Protein AF-A0A926BS88-F1 (afdb_monomer)

Structure (mmCIF, N/CA/C/O backbone):
data_AF-A0A926BS88-F1
#
_entry.id   AF-A0A926BS88-F1
#
loop_
_atom_site.group_PDB
_atom_site.id
_atom_site.type_symbol
_atom_site.label_atom_id
_atom_site.label_alt_id
_atom_site.label_comp_id
_atom_site.label_asym_id
_atom_site.label_entity_id
_atom_site.label_seq_id
_atom_site.pdbx_PDB_ins_code
_atom_site.Cartn_x
_atom_site.Cartn_y
_atom_site.Cartn_z
_atom_site.occupancy
_atom_site.B_iso_or_equiv
_atom_site.auth_seq_id
_atom_site.auth_comp_id
_atom_site.auth_asym_id
_atom_site.auth_atom_id
_atom_site.pdbx_PDB_model_num
ATOM 1 N N . ILE A 1 1 ? -0.730 4.333 -10.444 1.00 93.31 1 ILE A N 1
ATOM 2 C CA . ILE A 1 1 ? 0.207 3.979 -9.345 1.00 93.31 1 ILE A CA 1
ATOM 3 C C . ILE A 1 1 ? -0.111 4.735 -8.053 1.00 93.31 1 ILE A C 1
ATOM 5 O O . ILE A 1 1 ? -0.353 4.074 -7.053 1.00 93.31 1 ILE A O 1
ATOM 9 N N . TYR A 1 2 ? -0.180 6.075 -8.060 1.00 93.12 2 TYR A N 1
ATOM 10 C CA . TYR A 1 2 ? -0.518 6.873 -6.865 1.00 93.12 2 TYR A CA 1
ATOM 11 C C . TYR A 1 2 ? -1.777 6.386 -6.137 1.00 93.12 2 TYR A C 1
ATOM 13 O O . TYR A 1 2 ? -1.699 6.036 -4.964 1.00 93.12 2 TYR A O 1
ATOM 21 N N . THR A 1 3 ? -2.901 6.259 -6.849 1.00 94.12 3 THR A N 1
ATOM 22 C CA . THR A 1 3 ? -4.169 5.805 -6.257 1.00 94.12 3 THR A CA 1
ATOM 23 C C . THR A 1 3 ? -4.056 4.409 -5.655 1.00 94.12 3 THR A C 1
ATOM 25 O O . THR A 1 3 ? -4.507 4.191 -4.546 1.00 94.12 3 THR A O 1
ATOM 28 N N . MET A 1 4 ? -3.351 3.478 -6.306 1.00 95.31 4 MET A N 1
ATOM 29 C CA . MET A 1 4 ? -3.094 2.150 -5.733 1.00 95.31 4 MET A CA 1
ATOM 30 C C . MET A 1 4 ? -2.417 2.254 -4.357 1.00 95.31 4 MET A C 1
ATOM 32 O O . MET A 1 4 ? -2.852 1.617 -3.406 1.00 95.31 4 MET A O 1
ATOM 36 N N . ILE A 1 5 ? -1.358 3.057 -4.235 1.00 91.69 5 ILE A N 1
ATOM 37 C CA . ILE A 1 5 ? -0.645 3.224 -2.960 1.00 91.69 5 ILE A CA 1
ATOM 38 C C . ILE A 1 5 ? -1.544 3.923 -1.933 1.00 91.69 5 ILE A C 1
ATOM 40 O O . ILE A 1 5 ? -1.561 3.529 -0.767 1.00 91.69 5 ILE A O 1
ATOM 44 N N . GLN A 1 6 ? -2.318 4.918 -2.366 1.00 91.56 6 GLN A N 1
ATOM 45 C CA . GLN A 1 6 ? -3.218 5.659 -1.495 1.00 91.56 6 GLN A CA 1
ATOM 46 C C . GLN A 1 6 ? -4.342 4.789 -0.924 1.00 91.56 6 GLN A C 1
ATOM 48 O O . GLN A 1 6 ? -4.517 4.825 0.289 1.00 91.56 6 GLN A O 1
ATOM 53 N N . GLU A 1 7 ? -5.018 3.974 -1.736 1.00 93.88 7 GLU A N 1
ATOM 54 C CA . GLU A 1 7 ? -6.074 3.037 -1.299 1.00 93.88 7 GLU A CA 1
ATOM 55 C C . GLU A 1 7 ? -5.529 2.003 -0.297 1.00 93.88 7 GLU A C 1
ATOM 57 O O . GLU A 1 7 ? -6.163 1.650 0.699 1.00 93.88 7 GLU A O 1
ATOM 62 N N . MET A 1 8 ? -4.289 1.541 -0.501 1.00 92.75 8 MET A N 1
ATOM 63 C CA . MET A 1 8 ? -3.638 0.659 0.469 1.00 92.75 8 MET A CA 1
ATOM 64 C C . MET A 1 8 ? -3.362 1.374 1.798 1.00 92.75 8 MET A C 1
ATOM 66 O O . MET A 1 8 ? -3.547 0.793 2.873 1.00 92.75 8 MET A O 1
ATOM 70 N N . ALA A 1 9 ? -2.914 2.630 1.736 1.00 89.00 9 ALA A N 1
ATOM 71 C CA . ALA A 1 9 ? -2.636 3.438 2.915 1.00 89.00 9 ALA A CA 1
ATOM 72 C C . ALA A 1 9 ? -3.908 3.727 3.723 1.00 89.00 9 ALA A C 1
ATOM 74 O O . ALA A 1 9 ? -3.916 3.554 4.944 1.00 89.00 9 ALA A O 1
ATOM 75 N N . THR A 1 10 ? -4.998 4.111 3.062 1.00 89.12 10 THR A N 1
ATOM 76 C CA . THR A 1 10 ? -6.300 4.347 3.699 1.00 89.12 10 THR A CA 1
ATOM 77 C C . THR A 1 10 ? -6.896 3.065 4.266 1.00 89.12 10 THR A C 1
ATOM 79 O O . THR A 1 10 ? -7.297 3.059 5.432 1.00 89.12 10 THR A O 1
ATOM 82 N N . GLY A 1 11 ? -6.854 1.949 3.534 1.00 91.62 11 GLY A N 1
ATOM 83 C CA . GLY A 1 11 ? -7.289 0.646 4.047 1.00 91.62 11 GLY A CA 1
ATOM 84 C C . GLY A 1 11 ? -6.543 0.221 5.321 1.00 91.62 11 GLY A C 1
ATOM 85 O O . GLY A 1 11 ? -7.156 -0.263 6.285 1.00 91.62 11 GLY A O 1
ATOM 86 N N . LEU A 1 12 ? -5.227 0.461 5.379 1.00 90.00 12 LEU A N 1
ATOM 87 C CA . LEU A 1 12 ? -4.419 0.219 6.577 1.00 90.00 12 LEU A CA 1
ATOM 88 C C . LEU A 1 12 ? -4.807 1.154 7.732 1.00 90.00 12 LEU A C 1
ATOM 90 O O . LEU A 1 12 ? -4.942 0.688 8.866 1.00 90.00 12 LEU A O 1
ATOM 94 N N . ASN A 1 13 ? -5.036 2.438 7.452 1.00 87.81 13 ASN A N 1
ATOM 95 C CA . ASN A 1 13 ? -5.458 3.419 8.454 1.00 87.81 13 ASN A CA 1
ATOM 96 C C . ASN A 1 13 ? -6.792 3.034 9.093 1.00 87.81 13 ASN A C 1
ATOM 98 O O . ASN A 1 13 ? -6.882 2.972 10.319 1.00 87.81 13 ASN A O 1
ATOM 102 N N . TYR A 1 14 ? -7.801 2.693 8.289 1.00 91.38 14 TYR A N 1
ATOM 103 C CA . TYR A 1 14 ? -9.094 2.243 8.806 1.00 91.38 14 TYR A CA 1
ATOM 104 C C . TYR A 1 14 ? -8.981 0.932 9.582 1.00 91.38 14 TYR A C 1
ATOM 106 O O . TYR A 1 14 ? -9.639 0.766 10.607 1.00 91.38 14 TYR A O 1
ATOM 114 N N . THR A 1 15 ? -8.103 0.020 9.159 1.00 91.94 15 THR A N 1
ATOM 115 C CA . THR A 1 15 ? -7.842 -1.224 9.898 1.00 91.94 15 THR A CA 1
ATOM 116 C C . THR A 1 15 ? -7.218 -0.955 11.268 1.00 91.94 15 THR A C 1
ATOM 118 O O . THR A 1 15 ? -7.631 -1.559 12.260 1.00 91.94 15 THR A O 1
ATOM 121 N N . ASN A 1 16 ? -6.233 -0.060 11.344 1.00 90.19 16 ASN A N 1
ATOM 122 C CA . ASN A 1 16 ? -5.575 0.299 12.600 1.00 90.19 16 ASN A CA 1
ATOM 123 C C . ASN A 1 16 ? -6.521 1.068 13.528 1.00 90.19 16 ASN A C 1
ATOM 125 O O . ASN A 1 16 ? -6.600 0.748 14.713 1.00 90.19 16 ASN A O 1
ATOM 129 N N . LEU A 1 17 ? -7.287 2.016 12.983 1.00 90.44 17 LEU A N 1
ATOM 130 C CA . LEU A 1 17 ? -8.308 2.741 13.732 1.00 90.44 17 LEU A CA 1
ATOM 131 C C . LEU A 1 17 ? -9.373 1.786 14.277 1.00 90.44 17 LEU A C 1
ATOM 133 O O . LEU A 1 17 ? -9.696 1.849 15.458 1.00 90.44 17 LEU A O 1
ATOM 137 N N . ARG A 1 18 ? -9.850 0.839 13.459 1.00 94.12 18 ARG A N 1
ATOM 138 C CA . ARG A 1 18 ? -10.809 -0.184 13.894 1.00 94.12 18 ARG A CA 1
ATOM 139 C C . ARG A 1 18 ? -10.297 -0.960 15.101 1.00 94.12 18 ARG A C 1
ATOM 141 O O . ARG A 1 18 ? -11.041 -1.123 16.054 1.00 94.12 18 ARG A O 1
ATOM 148 N N . ARG A 1 19 ? -9.036 -1.410 15.080 1.00 91.69 19 ARG A N 1
ATOM 149 C CA . ARG A 1 19 ? -8.442 -2.150 16.209 1.00 91.69 19 ARG A CA 1
ATOM 150 C C . ARG A 1 19 ? -8.451 -1.339 17.500 1.00 91.69 19 ARG A C 1
ATOM 152 O O . ARG A 1 19 ? -8.665 -1.908 18.560 1.00 91.69 19 ARG A O 1
ATOM 159 N N . ARG A 1 20 ? -8.227 -0.027 17.417 1.00 90.69 20 ARG A N 1
ATOM 160 C CA . ARG A 1 20 ? -8.301 0.860 18.582 1.00 90.69 20 ARG A CA 1
ATOM 161 C C . ARG A 1 20 ? -9.737 1.005 19.085 1.00 90.69 20 ARG A C 1
ATOM 163 O O . ARG A 1 20 ? -9.987 0.810 20.266 1.00 90.69 20 ARG A O 1
ATOM 170 N N . VAL A 1 21 ? -10.683 1.240 18.182 1.00 92.88 21 VAL A N 1
ATOM 171 C CA . VAL A 1 21 ? -12.114 1.318 18.513 1.00 92.88 21 VAL A CA 1
ATOM 172 C C . VAL A 1 21 ? -12.620 0.013 19.147 1.00 92.88 21 VAL A C 1
ATOM 174 O O . VAL A 1 21 ? -13.362 0.049 20.123 1.00 92.88 21 VAL A O 1
ATOM 177 N N . GLU A 1 22 ? -12.161 -1.146 18.661 1.00 92.25 22 GLU A N 1
ATOM 178 C CA . GLU A 1 22 ? -12.468 -2.459 19.249 1.00 92.25 22 GLU A CA 1
ATOM 179 C C . GLU A 1 22 ? -12.001 -2.555 20.718 1.00 92.25 22 GLU A C 1
ATOM 181 O O . GLU A 1 22 ? -12.693 -3.166 21.527 1.00 92.25 22 GLU A O 1
ATOM 186 N N . THR A 1 23 ? -10.883 -1.917 21.097 1.00 93.06 23 THR A N 1
ATOM 187 C CA . THR A 1 23 ? -10.436 -1.864 22.507 1.00 93.06 23 THR A CA 1
ATOM 188 C C . THR A 1 23 ? -11.251 -0.912 23.383 1.00 93.06 23 THR A C 1
ATOM 190 O O . THR A 1 23 ? -11.256 -1.066 24.601 1.00 93.06 23 THR A O 1
ATOM 193 N N . GLU A 1 24 ? -11.947 0.049 22.777 1.00 93.31 24 GLU A N 1
ATOM 194 C CA . GLU A 1 24 ? -12.794 1.032 23.465 1.00 93.31 24 GLU A CA 1
ATOM 195 C C . GLU A 1 24 ? -14.256 0.553 23.591 1.00 93.31 24 GLU A C 1
ATOM 197 O O . GLU A 1 24 ? -15.039 1.142 24.332 1.00 93.31 24 GLU A O 1
ATOM 202 N N . GLY A 1 25 ? -14.616 -0.550 22.922 1.00 93.94 25 GLY A N 1
ATOM 203 C CA . GLY A 1 25 ? -15.916 -1.216 23.054 1.00 93.94 25 GLY A CA 1
ATOM 204 C C . GLY A 1 25 ? -17.030 -0.686 22.142 1.00 93.94 25 GLY A C 1
ATOM 205 O O . GLY A 1 25 ? -18.175 -1.107 22.290 1.00 93.94 25 GLY A O 1
ATOM 206 N N . ASP A 1 26 ? -16.730 0.199 21.185 1.00 95.75 26 ASP A N 1
ATOM 207 C CA . ASP A 1 26 ? -17.723 0.690 20.217 1.00 95.75 26 ASP A CA 1
ATOM 208 C C . ASP A 1 26 ? -17.835 -0.252 19.004 1.00 95.75 26 ASP A C 1
ATOM 210 O O . ASP A 1 26 ? -17.145 -0.133 17.984 1.00 95.75 26 ASP A O 1
ATOM 214 N N . GLU A 1 27 ? -18.741 -1.223 19.113 1.00 95.06 27 GLU A N 1
ATOM 215 C CA . GLU A 1 27 ? -18.968 -2.217 18.063 1.00 95.06 27 GLU A CA 1
ATOM 216 C C . GLU A 1 27 ? -19.536 -1.629 16.762 1.00 95.06 27 GLU A C 1
ATOM 218 O O . GLU A 1 27 ? -19.264 -2.155 15.675 1.00 95.06 27 GLU A O 1
ATOM 223 N N . ALA A 1 28 ? -20.330 -0.558 16.847 1.00 96.94 28 ALA A N 1
ATOM 224 C CA . ALA A 1 28 ? -20.990 0.038 15.688 1.00 96.94 28 ALA A CA 1
ATOM 225 C C . ALA A 1 28 ? -19.966 0.749 14.796 1.00 96.94 28 ALA A C 1
ATOM 227 O O . ALA A 1 28 ? -19.912 0.517 13.577 1.00 96.94 28 ALA A O 1
ATOM 228 N N . LEU A 1 29 ? -19.089 1.546 15.408 1.00 96.06 29 LEU A N 1
ATOM 229 C CA . LEU A 1 29 ? -17.993 2.196 14.705 1.00 96.06 29 LEU A CA 1
ATOM 230 C C . LEU A 1 29 ? -16.990 1.163 14.173 1.00 96.06 29 LEU A C 1
ATOM 232 O O . LEU A 1 29 ? -16.593 1.238 13.007 1.00 96.06 29 LEU A O 1
ATOM 236 N N . ALA A 1 30 ? -16.643 0.139 14.962 1.00 96.56 30 ALA A N 1
ATOM 237 C CA . ALA A 1 30 ? -15.747 -0.926 14.511 1.00 96.56 30 ALA A CA 1
ATOM 238 C C . ALA A 1 30 ? -16.286 -1.667 13.272 1.00 96.56 30 ALA A C 1
ATOM 240 O O . ALA A 1 30 ? -15.531 -2.001 12.351 1.00 96.56 30 ALA A O 1
ATOM 241 N N . ARG A 1 31 ? -17.601 -1.910 13.213 1.00 96.69 31 ARG A N 1
ATOM 242 C CA . ARG A 1 31 ? -18.252 -2.546 12.059 1.00 96.69 31 ARG A CA 1
ATOM 243 C C . ARG A 1 31 ? -18.235 -1.651 10.826 1.00 96.69 31 ARG A C 1
ATOM 245 O O . ARG A 1 31 ? -17.899 -2.129 9.746 1.00 96.69 31 ARG A O 1
ATOM 252 N N . THR A 1 32 ? -18.496 -0.361 11.002 1.00 97.44 32 THR A N 1
ATOM 253 C CA . THR A 1 32 ? -18.436 0.627 9.915 1.00 97.44 32 THR A CA 1
ATOM 254 C C . THR A 1 32 ? -17.034 0.693 9.311 1.00 97.44 32 THR A C 1
ATOM 256 O O . THR A 1 32 ? -16.863 0.543 8.104 1.00 97.44 32 THR A O 1
ATOM 259 N N . LEU A 1 33 ? -16.005 0.798 10.156 1.00 96.06 33 LEU A N 1
ATOM 260 C CA . LEU A 1 33 ? -14.606 0.822 9.721 1.00 96.06 33 LEU A CA 1
ATOM 261 C C . LEU A 1 33 ? -14.186 -0.471 9.007 1.00 96.06 33 LEU A C 1
ATOM 263 O O . LEU A 1 33 ? -13.327 -0.453 8.123 1.00 96.06 33 LEU A O 1
ATOM 267 N N . ARG A 1 34 ? -14.791 -1.613 9.358 1.00 96.00 34 ARG A N 1
ATOM 268 C CA . ARG A 1 34 ? -14.567 -2.883 8.655 1.00 96.00 34 ARG A CA 1
ATOM 269 C C . ARG A 1 34 ? -15.086 -2.846 7.221 1.00 96.00 34 ARG A C 1
ATOM 271 O O . ARG A 1 34 ? -14.388 -3.344 6.346 1.00 96.00 34 ARG A O 1
ATOM 278 N N . TRP A 1 35 ? -16.261 -2.272 6.981 1.00 97.25 35 TRP A N 1
ATOM 279 C CA . TRP A 1 35 ? -16.791 -2.138 5.623 1.00 97.25 35 TRP A CA 1
ATOM 280 C C . TRP A 1 35 ? -15.942 -1.188 4.790 1.00 97.25 35 TRP A C 1
ATOM 282 O O . TRP A 1 35 ? -15.455 -1.599 3.744 1.00 97.25 35 TRP A O 1
ATOM 292 N N . VAL A 1 36 ? -15.626 -0.005 5.323 1.00 96.19 36 VAL A N 1
ATOM 293 C CA . VAL A 1 36 ? -14.770 0.959 4.615 1.00 96.19 36 VAL A CA 1
ATOM 294 C C . VAL A 1 36 ? -13.409 0.338 4.280 1.00 96.19 36 VAL A C 1
ATOM 296 O O . VAL A 1 36 ? -13.008 0.324 3.126 1.00 96.19 36 VAL A O 1
ATOM 299 N N . SER A 1 37 ? -12.719 -0.288 5.243 1.00 93.44 37 SER A N 1
ATOM 300 C CA . SER A 1 37 ? -11.433 -0.961 4.959 1.00 93.44 37 SER A CA 1
ATOM 301 C C . SER A 1 37 ? -11.533 -2.111 3.942 1.00 93.44 37 SER A C 1
ATOM 303 O O . SER A 1 37 ? -10.554 -2.398 3.246 1.00 93.44 37 SER A O 1
ATOM 305 N N . SER A 1 38 ? -12.691 -2.771 3.842 1.00 95.31 38 SER A N 1
ATOM 306 C CA . SER A 1 38 ? -12.947 -3.797 2.827 1.00 95.31 38 SER A CA 1
ATOM 307 C C . SER A 1 38 ? -13.067 -3.187 1.431 1.00 95.31 38 SER A C 1
ATOM 309 O O . SER A 1 38 ? -12.503 -3.740 0.485 1.00 95.31 38 SER A O 1
ATOM 311 N N . ASP A 1 39 ? -13.740 -2.046 1.307 1.00 97.19 39 ASP A N 1
ATOM 312 C CA . ASP A 1 39 ? -13.899 -1.335 0.036 1.00 97.19 39 ASP A CA 1
ATOM 313 C C . ASP A 1 39 ? -12.545 -0.822 -0.476 1.00 97.19 39 ASP A C 1
ATOM 315 O O . ASP A 1 39 ? -12.157 -1.128 -1.603 1.00 97.19 39 ASP A O 1
ATOM 319 N N . GLU A 1 40 ? -11.747 -0.191 0.390 1.00 95.38 40 GLU A N 1
ATOM 320 C CA . GLU A 1 40 ? -10.379 0.254 0.062 1.00 95.38 40 GLU A CA 1
ATOM 321 C C . GLU A 1 40 ? -9.490 -0.924 -0.388 1.00 95.38 40 GLU A C 1
ATOM 323 O O . GLU A 1 40 ? -8.688 -0.822 -1.318 1.00 95.38 40 GLU A O 1
ATOM 328 N N . SER A 1 41 ? -9.663 -2.105 0.222 1.00 94.06 41 SER A N 1
ATOM 329 C CA . SER A 1 41 ? -8.949 -3.322 -0.194 1.00 94.06 41 SER A CA 1
ATOM 330 C C . SER A 1 41 ? -9.381 -3.799 -1.588 1.00 94.06 41 SER A C 1
ATOM 332 O O . SER A 1 41 ? -8.563 -4.325 -2.353 1.00 94.06 41 SER A O 1
ATOM 334 N N . ALA A 1 42 ? -10.657 -3.634 -1.944 1.00 96.31 42 ALA A N 1
ATOM 335 C CA . ALA A 1 42 ? -11.164 -3.939 -3.278 1.00 96.31 42 ALA A CA 1
ATOM 336 C C . ALA A 1 42 ? -10.635 -2.938 -4.319 1.00 96.31 42 ALA A C 1
ATOM 338 O O . ALA A 1 42 ? -10.151 -3.359 -5.375 1.00 96.31 42 ALA A O 1
ATOM 339 N N . HIS A 1 43 ? -10.634 -1.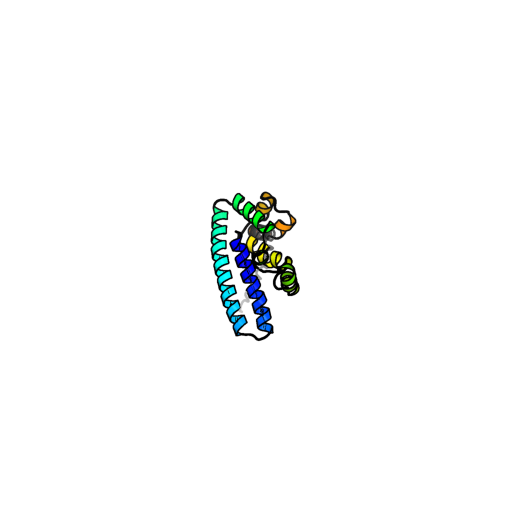641 -4.003 1.00 97.62 43 HIS A N 1
ATOM 340 C CA . HIS A 1 43 ? -10.072 -0.590 -4.855 1.00 97.62 43 HIS A CA 1
ATOM 341 C C . HIS A 1 43 ? -8.574 -0.779 -5.088 1.00 97.62 43 HIS A C 1
ATOM 343 O O . HIS A 1 43 ? -8.117 -0.768 -6.235 1.00 97.62 43 HIS A O 1
ATOM 349 N N . TYR A 1 44 ? -7.808 -1.054 -4.026 1.00 96.25 44 TYR A N 1
ATOM 350 C CA . TYR A 1 44 ? -6.393 -1.398 -4.137 1.00 96.25 44 TYR A CA 1
ATOM 351 C C . TYR A 1 44 ? -6.184 -2.533 -5.141 1.00 96.25 44 TYR A C 1
ATOM 353 O O . TYR A 1 44 ? -5.370 -2.414 -6.055 1.00 96.25 44 TYR A O 1
ATOM 361 N N . ASN A 1 45 ? -6.956 -3.618 -5.020 1.00 96.19 45 ASN A N 1
ATOM 362 C CA . ASN A 1 45 ? -6.854 -4.759 -5.927 1.00 96.19 45 ASN A CA 1
ATOM 363 C C . ASN A 1 45 ? -7.189 -4.404 -7.379 1.00 96.19 45 ASN A C 1
ATOM 365 O O . ASN A 1 45 ? -6.564 -4.950 -8.293 1.00 96.19 45 ASN A O 1
ATOM 369 N N . PHE A 1 46 ? -8.151 -3.510 -7.603 1.00 97.81 46 PHE A N 1
ATOM 370 C CA . PHE A 1 46 ? -8.473 -3.009 -8.935 1.00 97.81 46 PHE A CA 1
ATOM 371 C C . PHE A 1 46 ? -7.284 -2.253 -9.544 1.00 97.81 46 PHE A C 1
ATOM 373 O O . PHE A 1 46 ? -6.776 -2.651 -10.595 1.00 97.81 46 PHE A O 1
ATOM 380 N N . PHE A 1 47 ? -6.767 -1.230 -8.858 1.00 97.56 47 PHE A N 1
ATOM 381 C CA . PHE A 1 47 ? -5.650 -0.437 -9.379 1.00 97.56 47 PHE A CA 1
ATOM 382 C C . PHE A 1 47 ? -4.363 -1.251 -9.511 1.00 97.56 47 PHE A C 1
ATOM 384 O O . PHE A 1 47 ? -3.630 -1.094 -10.487 1.00 97.56 47 PHE A O 1
ATOM 391 N N . ARG A 1 48 ? -4.113 -2.169 -8.575 1.00 96.31 48 ARG A N 1
ATOM 392 C CA . ARG A 1 48 ? -2.995 -3.117 -8.612 1.00 96.31 48 ARG A CA 1
ATOM 393 C C . ARG A 1 48 ? -2.996 -3.953 -9.887 1.00 96.31 48 ARG A C 1
ATOM 395 O O . ARG A 1 48 ? -1.945 -4.118 -10.498 1.00 96.31 48 ARG A O 1
ATOM 402 N N . LYS A 1 49 ? -4.151 -4.474 -10.314 1.00 97.31 49 LYS A N 1
ATOM 403 C CA . LYS A 1 49 ? -4.251 -5.219 -11.582 1.00 97.31 49 LYS A CA 1
ATOM 404 C C . LYS A 1 49 ? -3.877 -4.341 -12.777 1.00 97.31 49 LYS A C 1
ATOM 406 O O . LYS A 1 49 ? -3.150 -4.807 -13.647 1.00 97.31 49 LYS A O 1
ATOM 411 N N . GLY A 1 50 ? -4.304 -3.078 -12.779 1.00 97.25 50 GLY A N 1
ATOM 412 C CA . GLY A 1 50 ? -3.903 -2.102 -13.795 1.00 97.25 50 GLY A CA 1
ATOM 413 C C . GLY A 1 50 ? -2.390 -1.878 -13.825 1.00 97.25 50 GLY A C 1
ATOM 414 O O . GLY A 1 50 ? -1.776 -1.991 -14.878 1.00 97.25 50 GLY A O 1
ATOM 415 N N . VAL A 1 51 ? -1.761 -1.657 -12.666 1.00 96.94 51 VAL A N 1
ATOM 416 C CA . VAL A 1 51 ? -0.296 -1.497 -12.571 1.00 96.94 51 VAL A CA 1
ATOM 417 C C . VAL A 1 51 ? 0.443 -2.751 -13.044 1.00 96.94 51 VAL A C 1
ATOM 419 O O . VAL A 1 51 ? 1.442 -2.637 -13.744 1.00 96.94 51 VAL A O 1
ATOM 422 N N . LYS A 1 52 ? -0.061 -3.952 -12.733 1.00 96.44 52 LYS A N 1
ATOM 423 C CA . LYS A 1 52 ? 0.514 -5.204 -13.252 1.00 96.44 52 LYS A CA 1
ATOM 424 C C . LYS A 1 52 ? 0.419 -5.319 -14.770 1.00 96.44 52 LYS A C 1
ATOM 426 O O . LYS A 1 52 ? 1.344 -5.848 -15.374 1.00 96.44 52 LYS A O 1
ATOM 431 N N . ALA A 1 53 ? -0.662 -4.835 -15.377 1.00 97.19 53 ALA A N 1
ATOM 432 C CA . ALA A 1 53 ? -0.772 -4.784 -16.831 1.00 97.19 53 ALA A CA 1
ATOM 433 C C . ALA A 1 53 ? 0.253 -3.807 -17.431 1.00 97.19 53 ALA A C 1
ATOM 435 O O . ALA A 1 53 ? 0.931 -4.162 -18.387 1.00 97.19 53 ALA A O 1
ATOM 436 N N . PHE A 1 54 ? 0.445 -2.629 -16.826 1.00 96.19 54 PHE A N 1
ATOM 437 C CA . PHE A 1 54 ? 1.483 -1.686 -17.263 1.00 96.19 54 PHE A CA 1
ATOM 438 C C . PHE A 1 54 ? 2.896 -2.267 -17.138 1.00 96.19 54 PHE A C 1
ATOM 440 O O . PHE A 1 54 ? 3.657 -2.184 -18.092 1.00 96.19 54 PHE A O 1
ATOM 447 N N . LEU A 1 55 ? 3.210 -2.972 -16.045 1.00 94.56 55 LEU A N 1
ATOM 448 C CA . LEU A 1 55 ? 4.494 -3.672 -15.886 1.00 94.56 55 LEU A CA 1
ATOM 449 C C . LEU A 1 55 ? 4.752 -4.749 -16.952 1.00 94.56 55 LEU A C 1
ATOM 451 O O . LEU A 1 55 ? 5.903 -5.100 -17.186 1.00 94.56 55 LEU A O 1
ATOM 455 N N . GLN A 1 56 ? 3.706 -5.317 -17.559 1.00 94.19 56 GLN A N 1
ATOM 456 C CA . GLN A 1 56 ? 3.854 -6.291 -18.646 1.00 94.19 56 GLN A CA 1
ATOM 457 C C . GLN A 1 56 ? 4.100 -5.628 -20.004 1.00 94.19 56 GLN A C 1
ATOM 459 O O . GLN A 1 56 ? 4.667 -6.275 -20.880 1.00 94.19 56 GLN A O 1
ATOM 464 N N . LEU A 1 57 ? 3.642 -4.387 -20.182 1.00 95.56 57 LEU A N 1
ATOM 465 C CA . LEU A 1 57 ? 3.729 -3.653 -21.443 1.00 95.56 57 LEU A CA 1
ATOM 466 C C . LEU A 1 57 ? 4.980 -2.770 -21.492 1.00 95.56 57 LEU A C 1
ATOM 468 O O . LEU A 1 57 ? 5.763 -2.897 -22.421 1.00 95.56 57 LEU A O 1
ATOM 472 N N . GLU A 1 58 ? 5.174 -1.939 -20.468 1.00 94.81 58 GLU A N 1
ATOM 473 C CA . GLU A 1 58 ? 6.213 -0.902 -20.387 1.00 94.81 58 GLU A CA 1
ATOM 474 C C . GLU A 1 58 ? 6.917 -0.997 -19.016 1.00 94.81 58 GLU A C 1
ATOM 476 O O . GLU A 1 58 ? 6.634 -0.214 -18.097 1.00 94.81 58 GLU A O 1
ATOM 481 N N . PRO A 1 59 ? 7.744 -2.037 -18.789 1.00 91.12 59 PRO A N 1
ATOM 482 C CA . PRO A 1 59 ? 8.306 -2.331 -17.473 1.00 91.12 59 PRO A CA 1
ATOM 483 C C . PRO A 1 59 ? 9.210 -1.214 -16.944 1.00 91.12 59 PRO A C 1
ATOM 485 O O . PRO A 1 59 ? 9.096 -0.862 -15.769 1.00 91.12 59 PRO A O 1
ATOM 488 N N . ASP A 1 60 ? 10.076 -0.646 -17.780 1.00 89.12 60 ASP A N 1
ATOM 489 C CA . ASP A 1 60 ? 11.087 0.322 -17.348 1.00 89.12 60 ASP A CA 1
ATOM 490 C C . ASP A 1 60 ? 10.435 1.653 -16.946 1.00 89.12 60 ASP A C 1
ATOM 492 O O . ASP A 1 60 ? 10.692 2.178 -15.857 1.00 89.12 60 ASP A O 1
ATOM 496 N N . GLU A 1 61 ? 9.505 2.148 -17.764 1.00 92.12 61 GLU A N 1
ATOM 497 C CA . GLU A 1 61 ? 8.700 3.341 -17.504 1.00 92.12 61 GLU A CA 1
ATOM 498 C C . GLU A 1 61 ? 7.833 3.152 -16.258 1.00 92.12 61 GLU A C 1
ATOM 500 O O . GLU A 1 61 ? 7.809 4.006 -15.371 1.00 92.12 61 GLU A O 1
ATOM 505 N N . THR A 1 62 ? 7.165 2.001 -16.135 1.00 94.19 62 THR A N 1
ATOM 506 C CA . THR A 1 62 ? 6.292 1.731 -14.985 1.00 94.19 62 THR A CA 1
ATOM 507 C C . THR A 1 62 ? 7.088 1.669 -13.678 1.00 94.19 62 THR A C 1
ATOM 509 O O . THR A 1 62 ? 6.605 2.108 -12.630 1.00 94.19 62 THR A O 1
ATOM 512 N N . ILE A 1 63 ? 8.317 1.146 -13.710 1.00 91.00 63 ILE A N 1
ATOM 513 C CA . ILE A 1 63 ? 9.208 1.111 -12.544 1.00 91.00 63 ILE A CA 1
ATOM 514 C C . ILE A 1 63 ? 9.749 2.508 -12.219 1.00 91.00 63 ILE A C 1
ATOM 516 O O . ILE A 1 63 ? 9.815 2.870 -11.039 1.00 91.00 63 ILE A O 1
ATOM 520 N N . ALA A 1 64 ? 10.076 3.318 -13.228 1.00 89.62 64 ALA A N 1
ATOM 521 C CA . ALA A 1 64 ? 10.447 4.717 -13.031 1.00 89.62 64 ALA A CA 1
ATOM 522 C C . ALA A 1 64 ? 9.302 5.522 -12.385 1.00 89.62 64 ALA A C 1
ATOM 524 O O . ALA A 1 64 ? 9.532 6.263 -11.424 1.00 89.62 64 ALA A O 1
ATOM 525 N N . ASP A 1 65 ? 8.061 5.305 -12.818 1.00 92.69 65 ASP A N 1
ATOM 526 C CA . ASP A 1 65 ? 6.879 5.930 -12.220 1.00 92.69 65 ASP A CA 1
ATOM 527 C C . ASP A 1 65 ? 6.614 5.428 -10.795 1.00 92.69 65 ASP A C 1
ATOM 529 O O . ASP A 1 65 ? 6.267 6.214 -9.910 1.00 92.69 65 ASP A O 1
ATOM 533 N N . LEU A 1 66 ? 6.809 4.130 -10.528 1.00 90.94 66 LEU A N 1
ATOM 534 C CA . LEU A 1 66 ? 6.731 3.575 -9.172 1.00 90.94 66 LEU A CA 1
ATOM 535 C C . LEU A 1 66 ? 7.721 4.275 -8.243 1.00 90.94 66 LEU A C 1
ATOM 537 O O . LEU A 1 66 ? 7.328 4.726 -7.165 1.00 90.94 66 LEU A O 1
ATOM 541 N N . LYS A 1 67 ? 8.980 4.415 -8.672 1.00 87.00 67 LYS A N 1
ATOM 542 C CA . LYS A 1 67 ? 10.007 5.162 -7.939 1.00 87.00 67 LYS A CA 1
ATOM 543 C C . LYS A 1 67 ? 9.554 6.589 -7.661 1.00 87.00 67 LYS A C 1
ATOM 545 O O . LYS A 1 67 ? 9.594 7.022 -6.509 1.00 87.00 67 LYS A O 1
ATOM 550 N N . PHE A 1 68 ? 9.127 7.301 -8.702 1.00 88.69 68 PHE A N 1
ATOM 551 C CA . PHE A 1 68 ? 8.710 8.692 -8.587 1.00 88.69 68 PHE A CA 1
ATOM 552 C C . PHE A 1 68 ? 7.581 8.841 -7.567 1.00 88.69 68 PHE A C 1
ATOM 554 O O . PHE A 1 68 ? 7.684 9.650 -6.645 1.00 88.69 68 PHE A O 1
ATOM 561 N N . VAL A 1 69 ? 6.538 8.017 -7.675 1.00 89.94 69 VAL A N 1
ATOM 562 C CA . VAL A 1 69 ? 5.403 8.078 -6.757 1.00 89.94 69 VAL A CA 1
ATOM 563 C C . VAL A 1 69 ? 5.825 7.732 -5.336 1.00 89.94 69 VAL A C 1
ATOM 565 O O . VAL A 1 69 ? 5.441 8.454 -4.426 1.00 89.94 69 VAL A O 1
ATOM 568 N N . PHE A 1 70 ? 6.624 6.687 -5.110 1.00 84.12 70 PHE A N 1
ATOM 569 C CA . PHE A 1 70 ? 7.047 6.333 -3.754 1.00 84.12 70 PHE A CA 1
ATOM 570 C C . PHE A 1 70 ? 7.872 7.432 -3.072 1.00 84.12 70 PHE A C 1
ATOM 572 O O . PHE A 1 70 ? 7.718 7.624 -1.866 1.00 84.12 70 PHE A O 1
ATOM 579 N N . GLN A 1 71 ? 8.712 8.149 -3.825 1.00 81.75 71 GLN A N 1
ATOM 580 C CA . GLN A 1 71 ? 9.543 9.241 -3.307 1.00 81.75 71 GLN A CA 1
ATOM 581 C C . GLN A 1 71 ? 8.744 10.510 -2.989 1.00 81.75 71 GLN A C 1
ATOM 583 O O . GLN A 1 71 ? 9.115 11.251 -2.082 1.00 81.75 71 GLN A O 1
ATOM 588 N N . HIS A 1 72 ? 7.649 10.749 -3.712 1.00 82.00 72 HIS A N 1
ATOM 589 C CA . HIS A 1 72 ? 6.838 11.966 -3.595 1.00 82.00 72 HIS A CA 1
ATOM 590 C C . HIS A 1 72 ? 5.447 11.699 -3.007 1.00 82.00 72 HIS A C 1
ATOM 592 O O . HIS A 1 72 ? 4.563 12.552 -3.088 1.00 82.00 72 HIS A O 1
ATOM 598 N N . PHE A 1 73 ? 5.219 10.511 -2.442 1.00 82.12 73 PHE A N 1
ATOM 599 C CA . PHE A 1 73 ? 3.907 10.135 -1.940 1.00 82.12 73 PHE A CA 1
ATOM 600 C C . PHE A 1 73 ? 3.528 10.988 -0.728 1.00 82.12 73 PHE A C 1
ATOM 602 O O . PHE A 1 73 ? 4.171 10.932 0.320 1.00 82.12 73 PHE A O 1
ATOM 609 N N . VAL A 1 74 ? 2.432 11.732 -0.860 1.00 76.31 74 VAL A N 1
ATOM 610 C CA . VAL A 1 74 ? 1.825 12.507 0.222 1.00 76.31 74 VAL A CA 1
ATOM 611 C C . VAL A 1 74 ? 0.360 12.109 0.333 1.00 76.31 74 VAL A C 1
ATOM 613 O O . VAL A 1 74 ? -0.345 12.029 -0.675 1.00 76.31 74 VAL A O 1
ATOM 616 N N . MET A 1 75 ? -0.103 11.864 1.560 1.00 73.88 75 MET A N 1
ATOM 617 C CA . MET A 1 75 ? -1.516 11.588 1.822 1.00 73.88 75 MET A CA 1
ATOM 618 C C . MET A 1 75 ? -2.368 12.823 1.484 1.00 73.88 75 MET A C 1
ATOM 620 O O . MET A 1 75 ? -2.051 13.905 1.978 1.00 73.88 75 MET A O 1
ATOM 624 N N . PRO A 1 76 ? -3.489 12.691 0.744 1.00 72.56 76 PRO A N 1
ATOM 625 C CA . PRO A 1 76 ? -4.325 13.835 0.352 1.00 72.56 76 PRO A CA 1
ATOM 626 C C . PRO A 1 76 ? -4.826 14.672 1.537 1.00 72.56 76 PRO A C 1
ATOM 628 O O . PRO A 1 76 ? -5.003 15.883 1.428 1.00 72.56 76 PRO A O 1
ATOM 631 N N . ALA A 1 77 ? -5.007 14.030 2.696 1.00 67.56 77 ALA A N 1
ATOM 632 C CA . ALA A 1 77 ? -5.440 14.665 3.937 1.00 67.56 77 ALA A CA 1
ATOM 633 C C . ALA A 1 77 ? -4.552 15.850 4.370 1.00 67.56 77 ALA A C 1
ATOM 635 O O . ALA A 1 77 ? -5.078 16.791 4.957 1.00 67.56 77 ALA A O 1
ATOM 636 N N . HIS A 1 78 ? -3.258 15.858 4.010 1.00 60.69 78 HIS A N 1
ATOM 637 C CA . HIS A 1 78 ? -2.355 16.992 4.257 1.00 60.69 78 HIS A CA 1
ATOM 638 C C . HIS A 1 78 ? -2.849 18.304 3.633 1.00 60.69 78 HIS A C 1
ATOM 640 O O . HIS A 1 78 ? -2.604 19.371 4.187 1.00 60.69 78 HIS A O 1
ATOM 646 N N . ALA A 1 79 ? -3.505 18.231 2.473 1.00 61.44 79 ALA A N 1
ATOM 647 C CA . ALA A 1 79 ? -3.983 19.401 1.741 1.00 61.44 79 ALA A CA 1
ATOM 648 C C . ALA A 1 79 ? -5.460 19.721 2.025 1.00 61.44 79 ALA A C 1
ATOM 650 O O . ALA A 1 79 ? -5.899 20.842 1.790 1.00 61.44 79 ALA A O 1
ATOM 651 N N . LEU A 1 80 ? -6.230 18.737 2.504 1.00 63.16 80 LEU A N 1
ATOM 652 C CA . LEU A 1 80 ? -7.687 18.835 2.642 1.00 63.16 80 LEU A CA 1
ATOM 653 C C . LEU A 1 80 ? -8.156 19.144 4.068 1.00 63.16 80 LEU A C 1
ATOM 655 O O . LEU A 1 80 ? -9.267 19.640 4.245 1.00 63.16 80 LEU A O 1
ATOM 659 N N . ILE A 1 81 ? -7.348 18.840 5.087 1.00 63.84 81 ILE A N 1
ATOM 660 C CA . ILE A 1 81 ? -7.719 19.041 6.490 1.00 63.84 81 ILE A CA 1
ATOM 661 C C . ILE A 1 81 ? -7.103 20.354 7.000 1.00 63.84 81 ILE A C 1
ATOM 663 O O . ILE A 1 81 ? -5.875 20.471 7.026 1.00 63.84 81 ILE A O 1
ATOM 667 N N . PRO A 1 82 ? -7.919 21.328 7.452 1.00 66.19 82 PRO A N 1
ATOM 668 C CA . PRO A 1 82 ? -7.417 22.528 8.118 1.00 66.19 82 PRO A CA 1
ATOM 669 C C . PRO A 1 82 ? -6.587 22.168 9.357 1.00 66.19 82 PRO A C 1
ATOM 671 O O . PRO A 1 82 ? -6.916 21.220 10.07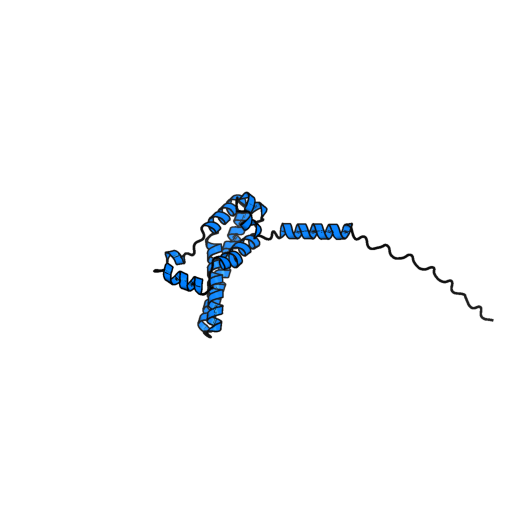4 1.00 66.19 82 PRO A O 1
ATOM 674 N N . ASP A 1 83 ? -5.523 22.928 9.620 1.00 65.88 83 ASP A N 1
ATOM 675 C CA . ASP A 1 83 ? -4.626 22.736 10.771 1.00 65.88 83 ASP A CA 1
ATOM 676 C C . ASP A 1 83 ? -3.985 21.338 10.847 1.00 65.88 83 ASP A C 1
ATOM 678 O O . ASP A 1 83 ? -3.762 20.780 11.929 1.00 65.88 83 ASP A O 1
ATOM 682 N N . TRP A 1 84 ? -3.657 20.758 9.684 1.00 62.62 84 TRP A N 1
ATOM 683 C CA . TRP A 1 84 ? -3.038 19.435 9.592 1.00 62.62 84 TRP A CA 1
ATOM 684 C C . TRP A 1 84 ? -1.774 19.294 10.448 1.00 62.62 84 TRP A C 1
ATOM 686 O O . TRP A 1 84 ? -1.553 18.226 10.995 1.00 62.62 84 TRP A O 1
ATOM 696 N N . ALA A 1 85 ? -0.967 20.342 10.633 1.00 63.09 85 ALA A N 1
ATOM 697 C CA . ALA A 1 85 ? 0.237 20.253 11.466 1.00 63.09 85 ALA A CA 1
ATOM 698 C C . ALA A 1 85 ? -0.071 19.795 12.909 1.00 63.09 85 ALA A C 1
ATOM 700 O O . ALA A 1 85 ? 0.618 18.928 13.436 1.00 63.09 85 ALA A O 1
ATOM 701 N N . SER A 1 86 ? -1.151 20.300 13.516 1.00 65.25 86 SER A N 1
ATOM 702 C CA . SER A 1 86 ? -1.562 19.925 14.878 1.00 65.25 86 SER A CA 1
ATOM 703 C C . SER A 1 86 ? -2.282 18.568 14.921 1.00 65.25 86 SER A C 1
ATOM 705 O O . SER A 1 86 ? -2.070 17.752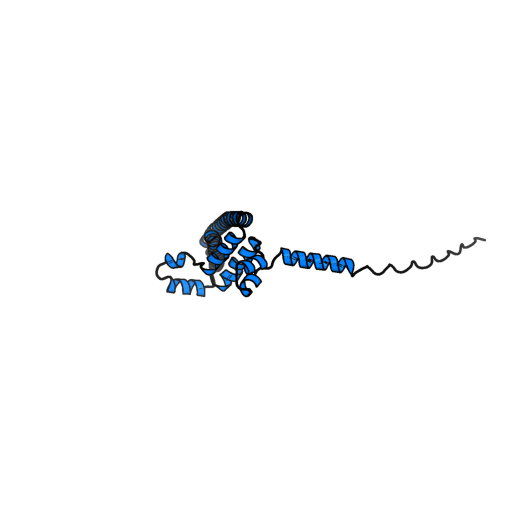 15.823 1.00 65.25 86 SER A O 1
ATOM 707 N N . ARG A 1 87 ? -3.124 18.283 13.919 1.00 63.19 87 ARG A N 1
ATOM 708 C CA . ARG A 1 87 ? -3.892 17.024 13.846 1.00 63.19 87 ARG A CA 1
ATOM 709 C C . ARG A 1 87 ? -3.037 15.836 13.405 1.00 63.19 87 ARG A C 1
ATOM 711 O O . ARG A 1 87 ? -3.227 14.725 13.893 1.00 63.19 87 ARG A O 1
ATOM 718 N N . GLY A 1 88 ? -2.085 16.079 12.514 1.00 61.84 88 GLY A N 1
ATOM 719 C CA . GLY A 1 88 ? -1.106 15.123 12.016 1.00 61.84 88 GLY A CA 1
ATOM 720 C C . GLY A 1 88 ? -0.210 14.620 13.136 1.00 61.84 88 GLY A C 1
ATOM 721 O O . GLY A 1 88 ? -0.069 13.414 13.277 1.00 61.84 88 GLY A O 1
ATOM 722 N N . GLU A 1 89 ? 0.273 15.503 14.015 1.00 62.72 89 GLU A N 1
ATOM 723 C CA . GLU A 1 89 ? 1.051 15.108 15.198 1.00 62.72 89 GLU A CA 1
ATOM 724 C C . GLU A 1 89 ? 0.248 14.186 16.137 1.00 62.72 89 GLU A C 1
ATOM 726 O O . GLU A 1 89 ? 0.766 13.193 16.649 1.00 62.72 89 GLU A O 1
ATOM 731 N N . THR A 1 90 ? -1.055 14.433 16.302 1.00 63.03 90 THR A N 1
ATOM 732 C CA . THR A 1 90 ? -1.950 13.550 17.075 1.00 63.03 90 THR A CA 1
ATOM 733 C C . THR A 1 90 ? -2.124 12.177 16.404 1.00 63.03 90 THR A C 1
ATOM 735 O O . THR A 1 90 ? -2.129 11.142 17.071 1.00 63.03 90 THR A O 1
ATOM 738 N N . ILE A 1 91 ? -2.238 12.136 15.073 1.00 65.19 91 ILE A N 1
ATOM 739 C CA . ILE A 1 91 ? -2.366 10.884 14.310 1.00 65.19 91 ILE A CA 1
ATOM 740 C C . ILE A 1 91 ? -1.042 10.108 14.307 1.00 65.19 91 ILE A C 1
ATOM 742 O O . ILE A 1 91 ? -1.045 8.893 14.513 1.00 65.19 91 ILE A O 1
ATOM 746 N N . GLU A 1 92 ? 0.092 10.778 14.132 1.00 61.84 92 GLU A N 1
ATOM 747 C CA . GLU A 1 92 ? 1.412 10.147 14.164 1.00 61.84 92 GLU A CA 1
ATOM 748 C C . GLU A 1 92 ? 1.747 9.623 15.565 1.00 61.84 92 GLU A C 1
ATOM 750 O O . GLU A 1 92 ? 2.147 8.464 15.706 1.00 61.84 92 GLU A O 1
ATOM 755 N N . SER A 1 93 ? 1.497 10.417 16.614 1.00 59.91 93 SER A N 1
ATOM 756 C CA . SER A 1 93 ? 1.702 10.002 18.013 1.00 59.91 93 SER A CA 1
ATOM 757 C C . SER A 1 93 ? 0.774 8.862 18.441 1.00 59.91 93 SER A C 1
ATOM 759 O O . SER A 1 93 ? 1.135 8.065 19.306 1.00 59.91 93 SER A O 1
ATOM 761 N N . SER A 1 94 ? -0.385 8.708 17.792 1.00 60.56 94 SER A N 1
ATOM 762 C CA . SER A 1 94 ? -1.280 7.565 18.009 1.00 60.56 94 SER A CA 1
ATOM 763 C C . SER A 1 94 ? -0.747 6.238 17.447 1.00 60.56 94 SER A C 1
ATOM 765 O O . SER A 1 94 ? -1.320 5.183 17.724 1.00 60.56 94 SER A O 1
ATOM 767 N N . GLY A 1 95 ? 0.318 6.274 16.635 1.00 61.69 95 GLY A N 1
ATOM 768 C CA . GLY A 1 95 ? 0.915 5.103 15.990 1.00 61.69 95 GLY A CA 1
ATOM 769 C C . GLY A 1 95 ? 0.078 4.500 14.855 1.00 61.69 95 GLY A C 1
ATOM 770 O O . GLY A 1 95 ? 0.486 3.491 14.276 1.00 61.69 95 GLY A O 1
ATOM 771 N N . ILE A 1 96 ? -1.069 5.103 14.514 1.00 63.59 96 ILE A N 1
ATOM 772 C CA . ILE A 1 96 ? -1.993 4.614 13.477 1.00 63.59 96 ILE A CA 1
ATOM 773 C C . ILE A 1 96 ? -1.337 4.661 12.090 1.00 63.59 96 ILE A C 1
ATOM 775 O O . ILE A 1 96 ? -1.491 3.714 11.314 1.00 63.59 96 ILE A O 1
ATOM 779 N N . TYR A 1 97 ? -0.561 5.713 11.811 1.00 62.88 97 TYR A N 1
ATOM 780 C CA . TYR A 1 97 ? 0.212 5.870 10.582 1.00 62.88 97 TYR A CA 1
ATOM 781 C C . TYR A 1 97 ? 1.535 6.572 10.883 1.00 62.88 97 TYR A C 1
ATOM 783 O O . TYR A 1 97 ? 1.553 7.671 11.422 1.00 62.88 97 TYR A O 1
ATOM 791 N N . THR A 1 98 ? 2.651 5.923 10.557 1.00 68.31 98 THR A N 1
ATOM 792 C CA . THR A 1 98 ? 4.004 6.473 10.727 1.00 68.31 98 THR A CA 1
ATOM 793 C C . THR A 1 98 ? 4.850 6.1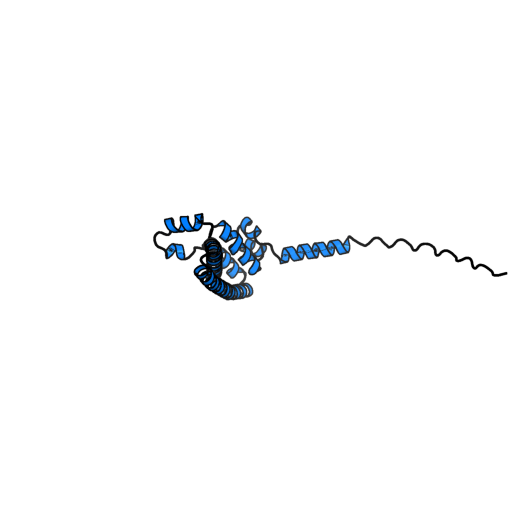34 9.500 1.00 68.31 98 THR A C 1
ATOM 795 O O . THR A 1 98 ? 4.555 5.143 8.819 1.00 68.31 98 THR A O 1
ATOM 798 N N . PRO A 1 99 ? 5.958 6.851 9.237 1.00 66.88 99 PRO A N 1
ATOM 799 C CA . PRO A 1 99 ? 6.870 6.517 8.137 1.00 66.88 99 PRO A CA 1
ATOM 800 C C . PRO A 1 99 ? 7.374 5.062 8.178 1.00 66.88 99 PRO A C 1
ATOM 802 O O . PRO A 1 99 ? 7.527 4.405 7.148 1.00 66.88 99 PRO A O 1
ATOM 805 N N . LYS A 1 100 ? 7.567 4.503 9.381 1.00 70.00 100 LYS A N 1
ATOM 806 C CA . LYS A 1 100 ? 7.960 3.097 9.570 1.00 70.00 100 LYS A CA 1
ATOM 807 C C . LYS A 1 100 ? 6.842 2.123 9.185 1.00 70.00 100 LYS A C 1
ATOM 809 O O . LYS A 1 100 ? 7.111 1.073 8.591 1.00 70.00 100 LYS A O 1
ATOM 814 N N . VAL A 1 101 ? 5.595 2.451 9.524 1.00 73.44 101 VAL A N 1
ATOM 815 C CA . VAL A 1 101 ? 4.418 1.681 9.099 1.00 73.44 101 VAL A CA 1
ATOM 816 C C . VAL A 1 101 ? 4.285 1.744 7.580 1.00 73.44 101 VAL A C 1
ATOM 818 O O . VAL A 1 101 ? 4.151 0.694 6.963 1.00 73.44 101 VAL A O 1
ATOM 821 N N . TYR A 1 102 ? 4.445 2.918 6.970 1.00 76.06 102 TYR A N 1
ATOM 822 C CA . TYR A 1 102 ? 4.440 3.068 5.514 1.00 76.06 102 TYR A CA 1
ATOM 823 C C . TYR A 1 102 ? 5.486 2.172 4.836 1.00 76.06 102 TYR A C 1
ATOM 825 O O . TYR A 1 102 ? 5.145 1.362 3.973 1.00 76.06 102 TYR A O 1
ATOM 833 N N . LEU A 1 103 ? 6.745 2.215 5.286 1.00 74.81 103 LEU A N 1
ATOM 834 C CA . LEU A 1 103 ? 7.803 1.389 4.700 1.00 74.81 103 LEU A CA 1
ATOM 835 C C . LEU A 1 103 ? 7.501 -0.115 4.833 1.00 74.81 103 LEU A C 1
ATOM 837 O O . LEU A 1 103 ? 7.615 -0.873 3.873 1.00 74.81 103 LEU A O 1
ATOM 841 N N . SER A 1 104 ? 7.114 -0.562 6.029 1.00 78.56 104 SER A N 1
ATOM 842 C CA . SER A 1 104 ? 6.959 -1.993 6.328 1.00 78.56 104 SER A CA 1
ATOM 843 C C . SER A 1 104 ? 5.637 -2.604 5.864 1.00 78.56 104 SER A C 1
ATOM 845 O O . SER A 1 104 ? 5.585 -3.809 5.625 1.00 78.56 104 SER A O 1
ATOM 847 N N . LYS A 1 105 ? 4.567 -1.810 5.769 1.00 82.88 105 LYS A N 1
ATOM 848 C CA . LYS A 1 105 ? 3.211 -2.288 5.468 1.00 82.88 105 LYS A CA 1
ATOM 849 C C . LYS A 1 105 ? 2.707 -1.885 4.091 1.00 82.88 105 LYS A C 1
ATOM 851 O O . LYS A 1 105 ? 1.728 -2.477 3.658 1.00 82.88 105 LYS A O 1
ATOM 856 N N . ILE A 1 106 ? 3.354 -0.934 3.416 1.00 85.19 106 ILE A N 1
ATOM 857 C CA . ILE A 1 106 ? 2.921 -0.443 2.101 1.00 85.19 106 ILE A CA 1
ATOM 858 C C . ILE A 1 106 ? 4.050 -0.599 1.088 1.00 85.19 106 ILE A C 1
ATOM 860 O O . ILE A 1 106 ? 3.920 -1.396 0.166 1.00 85.19 106 ILE A O 1
ATOM 864 N N . TYR A 1 107 ? 5.187 0.071 1.292 1.00 84.38 107 TYR A N 1
ATOM 865 C CA . TYR A 1 107 ? 6.281 0.079 0.313 1.00 84.38 107 TYR A CA 1
ATOM 866 C C . TYR A 1 107 ? 6.773 -1.335 -0.035 1.00 84.38 107 TYR A C 1
ATOM 868 O O . TYR A 1 107 ? 6.717 -1.744 -1.193 1.00 84.38 107 TYR A O 1
ATOM 876 N N . ARG A 1 108 ? 7.194 -2.121 0.970 1.00 83.56 108 ARG A N 1
ATOM 877 C CA . ARG A 1 108 ? 7.701 -3.485 0.723 1.00 83.56 108 ARG A CA 1
ATOM 878 C C . ARG A 1 108 ? 6.629 -4.430 0.177 1.00 83.56 108 ARG A C 1
ATOM 880 O O . ARG A 1 108 ? 6.889 -5.044 -0.855 1.00 83.56 108 ARG A O 1
ATOM 887 N N . PRO A 1 109 ? 5.430 -4.537 0.790 1.00 88.31 109 PRO A N 1
ATOM 888 C CA . PRO A 1 109 ? 4.431 -5.480 0.297 1.00 88.31 109 PRO A CA 1
ATOM 889 C C . PRO A 1 109 ? 3.947 -5.164 -1.120 1.00 88.31 109 PRO A C 1
ATOM 891 O O . PRO A 1 109 ? 3.672 -6.093 -1.870 1.00 88.31 109 PRO A O 1
ATOM 894 N N . VAL A 1 110 ? 3.877 -3.884 -1.513 1.00 90.44 110 VAL A N 1
ATOM 895 C CA . VAL A 1 110 ? 3.524 -3.504 -2.890 1.00 90.44 110 VAL A CA 1
ATOM 896 C C . VAL A 1 110 ? 4.592 -3.969 -3.873 1.00 90.44 110 VAL A C 1
ATOM 898 O O . VAL A 1 110 ? 4.249 -4.595 -4.870 1.00 90.44 110 VAL A O 1
ATOM 901 N N . LEU A 1 111 ? 5.874 -3.704 -3.608 1.00 88.94 111 LEU A N 1
ATOM 902 C CA . LEU A 1 111 ? 6.953 -4.124 -4.509 1.00 88.94 111 LEU A CA 1
ATOM 903 C C . LEU A 1 111 ? 7.020 -5.651 -4.655 1.00 88.94 111 LEU A C 1
ATOM 905 O O . LEU A 1 111 ? 7.114 -6.161 -5.773 1.00 88.94 111 LEU A O 1
ATOM 909 N N . GLU A 1 112 ? 6.898 -6.380 -3.541 1.00 85.81 112 GLU A N 1
ATOM 910 C CA . GLU A 1 112 ? 6.861 -7.846 -3.539 1.00 85.81 112 GLU A CA 1
ATOM 911 C C . GLU A 1 112 ? 5.653 -8.398 -4.301 1.00 85.81 112 GLU A C 1
ATOM 913 O O . GLU A 1 112 ? 5.758 -9.395 -5.017 1.00 85.81 112 GLU A O 1
ATOM 918 N N . ASP A 1 113 ? 4.494 -7.764 -4.147 1.00 89.62 113 ASP A N 1
ATOM 919 C CA . ASP A 1 113 ? 3.276 -8.175 -4.823 1.00 89.62 113 ASP A CA 1
ATOM 920 C C . ASP A 1 113 ? 3.326 -7.920 -6.338 1.00 89.62 113 ASP A C 1
ATOM 922 O O . ASP A 1 113 ? 2.863 -8.756 -7.126 1.00 89.62 113 ASP A O 1
ATOM 926 N N . LEU A 1 114 ? 3.888 -6.781 -6.747 1.00 91.44 114 LEU A N 1
ATOM 927 C CA . LEU A 1 114 ? 4.108 -6.441 -8.150 1.00 91.44 114 LEU A CA 1
ATOM 928 C C . LEU A 1 114 ? 5.177 -7.331 -8.798 1.00 91.44 114 LEU A C 1
ATOM 930 O O . LEU A 1 114 ? 5.203 -7.444 -10.020 1.00 91.44 114 LEU A O 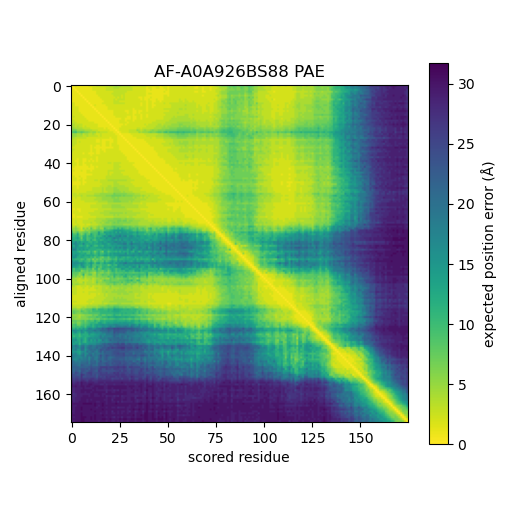1
ATOM 934 N N . GLY A 1 115 ? 5.999 -8.012 -7.993 1.00 88.31 115 GLY A N 1
ATOM 935 C CA . GLY A 1 115 ? 7.050 -8.905 -8.473 1.00 88.31 115 GLY A CA 1
ATOM 936 C C . GLY A 1 115 ? 8.222 -8.157 -9.103 1.00 88.31 115 GLY A C 1
ATOM 937 O O . GLY A 1 115 ? 8.916 -8.727 -9.942 1.00 88.31 115 GLY A O 1
ATOM 938 N N . VAL A 1 116 ? 8.421 -6.892 -8.721 1.00 85.94 116 VAL A N 1
ATOM 939 C CA . VAL A 1 116 ? 9.551 -6.085 -9.190 1.00 85.94 116 VAL A CA 1
ATOM 940 C C . VAL A 1 116 ? 10.820 -6.612 -8.532 1.00 85.94 116 VAL A C 1
ATOM 942 O O . VAL A 1 116 ? 10.859 -6.770 -7.315 1.00 85.94 116 VAL A O 1
ATOM 945 N N . THR A 1 117 ? 11.854 -6.907 -9.315 1.00 82.88 117 THR A N 1
ATOM 946 C CA . THR A 1 117 ? 13.094 -7.478 -8.779 1.00 82.88 117 THR A CA 1
ATOM 947 C C . THR A 1 117 ? 14.021 -6.402 -8.230 1.00 82.88 117 THR A C 1
ATOM 949 O O . THR A 1 117 ? 13.993 -5.237 -8.635 1.00 82.88 117 THR A O 1
ATOM 952 N N . ARG A 1 118 ? 14.931 -6.805 -7.337 1.00 77.31 118 ARG A N 1
ATOM 953 C CA . ARG A 1 118 ? 15.988 -5.917 -6.833 1.00 77.31 118 ARG A CA 1
ATOM 954 C C . ARG A 1 118 ? 16.861 -5.370 -7.963 1.00 77.31 118 ARG A C 1
ATOM 956 O O . ARG A 1 118 ? 17.332 -4.239 -7.868 1.00 77.31 118 ARG A O 1
ATOM 963 N N . GLN A 1 119 ? 17.088 -6.159 -9.013 1.00 79.25 119 GLN A N 1
ATOM 964 C CA . GLN A 1 119 ? 17.851 -5.728 -10.180 1.00 79.25 119 GLN A CA 1
ATOM 965 C C . GLN A 1 119 ? 17.134 -4.600 -10.928 1.00 79.25 119 GLN A C 1
ATOM 967 O O . GLN A 1 119 ? 17.740 -3.553 -11.134 1.00 79.25 119 GLN A O 1
ATOM 972 N N . GLN A 1 120 ? 15.841 -4.758 -11.218 1.00 82.69 120 GLN A N 1
ATOM 973 C CA . GLN A 1 120 ? 15.072 -3.731 -11.921 1.00 82.69 120 GLN A CA 1
ATOM 974 C C . GLN A 1 120 ? 14.999 -2.417 -11.124 1.00 82.69 120 GLN A C 1
ATOM 976 O O . GLN A 1 120 ? 15.108 -1.329 -11.684 1.00 82.69 120 GLN A O 1
ATOM 981 N N . LEU A 1 121 ? 14.891 -2.495 -9.791 1.00 80.62 121 LEU A N 1
ATOM 982 C CA . LEU A 1 121 ? 14.942 -1.301 -8.937 1.00 80.62 121 LEU A CA 1
ATOM 983 C C . LEU A 1 121 ? 16.308 -0.598 -9.013 1.00 80.62 121 LEU A C 1
ATOM 985 O O . LEU A 1 121 ? 16.369 0.632 -9.056 1.00 80.62 121 LEU A O 1
ATOM 989 N N . LYS A 1 122 ? 17.408 -1.363 -9.038 1.00 80.75 122 LYS A N 1
ATOM 990 C CA . LYS A 1 122 ? 18.767 -0.814 -9.179 1.00 80.75 122 LYS A CA 1
ATOM 991 C C . LYS A 1 122 ? 18.975 -0.158 -10.541 1.00 80.75 122 LYS A C 1
ATOM 993 O O . LYS A 1 122 ? 19.558 0.921 -10.593 1.00 80.75 122 LYS A O 1
ATOM 998 N N . GLU A 1 123 ? 18.487 -0.779 -11.610 1.00 82.81 123 GLU A N 1
ATOM 999 C CA . GLU A 1 123 ? 18.545 -0.245 -12.978 1.00 82.81 123 GLU A CA 1
ATOM 1000 C C . GLU A 1 123 ? 17.749 1.064 -13.098 1.00 82.81 123 GLU A C 1
ATOM 1002 O O . GLU A 1 123 ? 18.242 2.033 -13.669 1.00 82.81 123 GLU A O 1
ATOM 1007 N N . ALA A 1 124 ? 16.605 1.167 -12.415 1.00 78.00 124 ALA A N 1
ATOM 1008 C CA . ALA A 1 124 ? 15.843 2.412 -12.273 1.00 78.00 124 ALA A CA 1
ATOM 1009 C C . ALA A 1 124 ? 16.495 3.454 -11.327 1.00 78.00 124 ALA A C 1
ATOM 1011 O O . ALA A 1 124 ? 15.933 4.523 -11.048 1.00 78.00 124 ALA A O 1
ATOM 1012 N N . GLY A 1 125 ? 17.680 3.164 -10.781 1.00 76.94 125 GLY A N 1
ATOM 1013 C CA . GLY A 1 125 ? 18.432 4.058 -9.902 1.00 76.94 125 GLY A CA 1
ATOM 1014 C C . GLY A 1 125 ? 17.783 4.277 -8.534 1.00 76.94 125 GLY A C 1
ATOM 1015 O O . GLY A 1 125 ? 17.912 5.365 -7.965 1.00 76.94 125 GLY A O 1
ATOM 1016 N N . ILE A 1 126 ? 17.027 3.302 -8.022 1.00 74.31 126 ILE A N 1
ATOM 1017 C CA . ILE A 1 126 ? 16.587 3.281 -6.621 1.00 74.31 126 ILE A CA 1
ATOM 1018 C C . ILE A 1 126 ? 17.794 2.916 -5.756 1.00 74.31 126 ILE A C 1
ATOM 1020 O O . ILE A 1 126 ? 18.563 2.010 -6.084 1.00 74.31 126 ILE A O 1
ATOM 1024 N N . ALA A 1 127 ? 17.989 3.649 -4.656 1.00 68.31 127 ALA A N 1
ATOM 1025 C CA . ALA A 1 127 ? 19.145 3.462 -3.788 1.00 68.31 127 ALA A CA 1
ATOM 1026 C C . ALA A 1 127 ? 19.234 2.006 -3.311 1.00 68.31 127 ALA A C 1
ATOM 1028 O O . ALA A 1 127 ? 18.227 1.414 -2.923 1.00 68.31 127 ALA A O 1
ATOM 1029 N N . GLY A 1 128 ? 20.452 1.452 -3.269 1.00 60.34 128 GLY A N 1
ATOM 1030 C CA . GLY A 1 128 ? 20.678 0.049 -2.900 1.00 60.34 128 GLY A CA 1
ATOM 1031 C C . GLY A 1 128 ? 19.950 -0.351 -1.616 1.00 60.34 128 GLY A C 1
ATOM 1032 O O . GLY A 1 128 ? 19.233 -1.335 -1.612 1.00 60.34 128 GLY A O 1
ATOM 1033 N N . ARG A 1 129 ? 19.986 0.498 -0.582 1.00 62.28 129 ARG A N 1
ATOM 1034 C CA . ARG A 1 129 ? 19.305 0.264 0.706 1.00 62.28 129 ARG A CA 1
ATOM 1035 C C . ARG A 1 129 ? 17.785 0.067 0.596 1.00 62.28 129 ARG A C 1
ATOM 1037 O O . ARG A 1 129 ? 17.221 -0.637 1.423 1.00 62.28 129 ARG A O 1
ATOM 1044 N N . GLU A 1 130 ? 17.130 0.699 -0.377 1.00 62.09 130 GLU A N 1
ATOM 1045 C CA . GLU A 1 130 ? 15.691 0.547 -0.631 1.00 62.09 130 GLU A CA 1
ATOM 1046 C C . GLU A 1 130 ? 15.392 -0.678 -1.499 1.00 62.09 130 GLU A C 1
ATOM 1048 O O . GLU A 1 130 ? 14.461 -1.427 -1.208 1.00 62.09 130 GLU A O 1
ATOM 1053 N N . ALA A 1 131 ? 16.231 -0.931 -2.506 1.00 59.75 131 ALA A N 1
ATOM 1054 C CA . ALA A 1 131 ? 16.152 -2.129 -3.339 1.00 59.75 131 ALA A CA 1
ATOM 1055 C C . ALA A 1 131 ? 16.417 -3.417 -2.533 1.00 59.75 131 ALA A C 1
ATOM 1057 O O . ALA A 1 131 ? 15.863 -4.471 -2.832 1.00 59.75 131 ALA A O 1
ATOM 1058 N N . ASP A 1 132 ? 17.229 -3.327 -1.477 1.00 62.41 132 ASP A N 1
ATOM 1059 C CA . ASP A 1 132 ? 17.556 -4.423 -0.557 1.00 62.41 132 ASP A CA 1
ATOM 1060 C C . ASP A 1 132 ? 16.359 -4.874 0.289 1.00 62.41 132 ASP A C 1
ATOM 1062 O O . ASP A 1 132 ? 16.399 -5.943 0.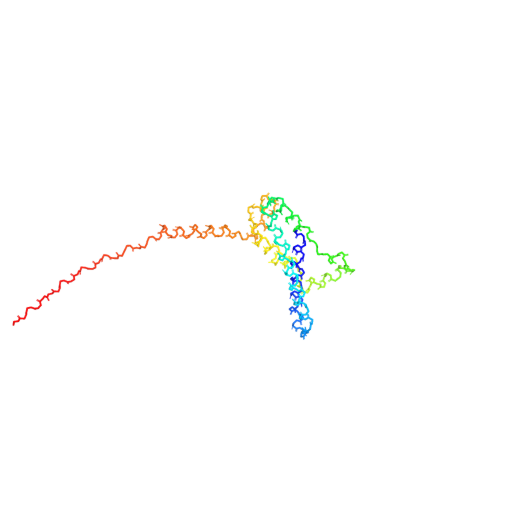895 1.00 62.41 132 ASP A O 1
ATOM 1066 N N . TYR A 1 133 ? 15.287 -4.078 0.340 1.00 60.34 133 TYR A N 1
ATOM 1067 C CA . TYR A 1 133 ? 14.071 -4.454 1.050 1.00 60.34 133 TYR A CA 1
ATOM 1068 C C . TYR A 1 133 ? 13.166 -5.405 0.278 1.00 60.34 133 TYR A C 1
ATOM 1070 O O . TYR A 1 133 ? 12.241 -5.954 0.880 1.00 60.34 133 TYR A O 1
ATOM 1078 N N . VAL A 1 134 ? 13.397 -5.581 -1.021 1.00 63.19 134 VAL A N 1
ATOM 1079 C CA . VAL A 1 134 ? 12.628 -6.524 -1.822 1.00 63.19 134 VAL A CA 1
ATOM 1080 C C . VAL A 1 134 ? 13.297 -7.882 -1.758 1.00 63.19 134 VAL A C 1
ATOM 1082 O O . VAL A 1 134 ? 14.408 -8.077 -2.252 1.00 63.19 134 VAL A O 1
ATOM 1085 N N . THR A 1 135 ? 12.592 -8.836 -1.157 1.00 61.25 135 THR A N 1
ATOM 1086 C CA . THR A 1 135 ? 12.970 -10.242 -1.255 1.00 61.25 135 THR A CA 1
ATOM 1087 C C . THR A 1 135 ? 12.572 -10.718 -2.645 1.00 61.25 135 THR A C 1
ATOM 1089 O O . THR A 1 135 ? 11.392 -10.960 -2.909 1.00 61.25 135 THR A O 1
ATOM 1092 N N . ASP A 1 136 ? 13.532 -10.817 -3.561 1.00 62.47 136 ASP A N 1
ATOM 1093 C CA . ASP A 1 136 ? 13.253 -11.348 -4.888 1.00 62.47 136 ASP A CA 1
ATOM 1094 C C . ASP A 1 136 ? 12.897 -12.836 -4.755 1.00 62.47 136 ASP A C 1
ATOM 1096 O O . ASP A 1 136 ? 13.747 -13.690 -4.510 1.00 62.47 136 ASP A O 1
ATOM 1100 N N . LYS A 1 137 ? 11.601 -13.153 -4.869 1.00 57.69 137 LYS A N 1
ATOM 1101 C CA . LYS A 1 137 ? 11.101 -14.532 -4.784 1.00 57.69 137 LYS A CA 1
ATOM 1102 C C . LYS A 1 137 ? 11.684 -15.419 -5.883 1.00 57.69 137 LYS A C 1
ATOM 1104 O O . LYS A 1 137 ? 11.786 -16.622 -5.662 1.00 57.69 137 LYS A O 1
ATOM 1109 N N . ARG A 1 138 ? 12.065 -14.859 -7.040 1.00 60.72 138 ARG A N 1
ATOM 1110 C CA . ARG A 1 138 ? 12.744 -15.602 -8.111 1.00 60.72 138 ARG A CA 1
ATOM 1111 C C . ARG A 1 138 ? 14.189 -15.877 -7.728 1.00 60.72 138 ARG A C 1
ATOM 1113 O O . ARG A 1 138 ? 14.608 -17.019 -7.843 1.00 60.72 138 ARG A O 1
ATOM 1120 N N . GLU A 1 139 ? 14.907 -14.890 -7.197 1.00 63.62 139 GLU A N 1
ATOM 1121 C CA . GLU A 1 139 ? 16.273 -15.083 -6.684 1.00 63.62 139 GLU A CA 1
ATOM 1122 C C . GLU A 1 139 ? 16.290 -16.098 -5.528 1.00 63.62 139 GLU A C 1
ATOM 1124 O O . GLU A 1 139 ? 17.101 -17.020 -5.517 1.00 63.62 139 GLU A O 1
ATOM 1129 N N . ALA A 1 140 ? 15.342 -16.003 -4.592 1.00 65.25 140 ALA A N 1
ATOM 1130 C CA . ALA A 1 140 ? 15.183 -16.957 -3.497 1.00 65.25 140 ALA A CA 1
ATOM 1131 C C . ALA A 1 140 ? 14.857 -18.371 -4.008 1.00 65.25 140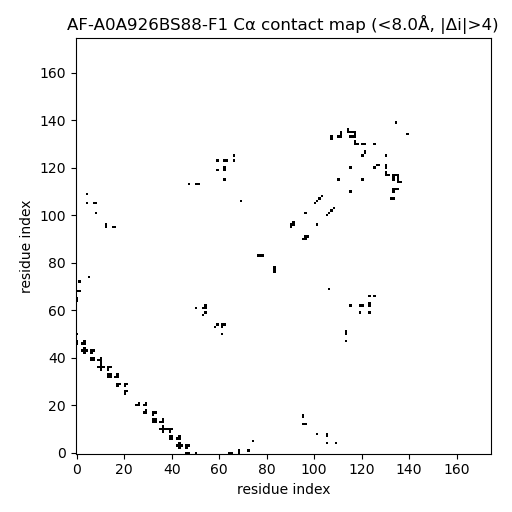 ALA A C 1
ATOM 1133 O O . ALA A 1 140 ? 15.493 -19.332 -3.575 1.00 65.25 140 ALA A O 1
ATOM 1134 N N . ALA A 1 141 ? 13.930 -18.500 -4.964 1.00 64.19 141 ALA A N 1
ATOM 1135 C CA . ALA A 1 141 ? 13.596 -19.778 -5.590 1.00 64.19 141 ALA A CA 1
ATOM 1136 C C . ALA A 1 141 ? 14.765 -20.349 -6.407 1.00 64.19 141 ALA A C 1
ATOM 1138 O O . ALA A 1 141 ? 14.982 -21.556 -6.397 1.00 64.19 141 ALA A O 1
ATOM 1139 N N . GLU A 1 142 ? 15.558 -19.510 -7.077 1.00 69.38 142 GLU A N 1
ATOM 1140 C CA . GLU A 1 142 ? 16.780 -19.926 -7.763 1.00 69.38 142 GLU A CA 1
ATOM 1141 C C . GLU A 1 142 ? 17.852 -20.396 -6.785 1.00 69.38 142 GLU A C 1
ATOM 1143 O O . GLU A 1 142 ? 18.497 -21.412 -7.031 1.00 69.38 142 GLU A O 1
ATOM 1148 N N . ILE A 1 143 ? 18.064 -19.674 -5.682 1.00 69.31 143 ILE A N 1
ATOM 1149 C CA . ILE A 1 143 ? 19.000 -20.065 -4.623 1.00 69.31 143 ILE A CA 1
ATOM 1150 C C . ILE A 1 143 ? 18.564 -21.404 -4.027 1.00 69.31 143 ILE A C 1
ATOM 1152 O O . ILE A 1 143 ? 19.396 -22.288 -3.823 1.00 69.31 143 ILE A O 1
ATOM 1156 N N . GLU A 1 144 ? 17.270 -21.584 -3.780 1.00 74.00 144 GLU A N 1
ATOM 1157 C CA . GLU A 1 144 ? 16.709 -22.829 -3.267 1.00 74.00 144 GLU A CA 1
ATOM 1158 C C . GLU A 1 144 ? 16.817 -23.976 -4.282 1.00 74.00 144 GLU A C 1
ATOM 1160 O O . GLU A 1 144 ? 17.271 -25.063 -3.926 1.00 74.00 144 GLU A O 1
ATOM 1165 N N . ALA A 1 145 ? 16.534 -23.731 -5.562 1.00 71.88 145 ALA A N 1
ATOM 1166 C CA . ALA A 1 145 ? 16.716 -24.707 -6.635 1.00 71.88 145 ALA A CA 1
ATOM 1167 C C . ALA A 1 145 ? 18.195 -25.096 -6.822 1.00 71.88 145 ALA A C 1
ATOM 1169 O O . ALA A 1 145 ? 18.518 -26.280 -6.972 1.00 71.88 145 ALA A O 1
ATOM 1170 N N . LYS A 1 146 ? 19.118 -24.126 -6.754 1.00 75.62 146 LYS A N 1
ATOM 1171 C CA . LYS A 1 146 ? 20.575 -24.351 -6.794 1.00 75.62 146 LYS A CA 1
ATOM 1172 C C . LYS A 1 146 ? 21.035 -25.164 -5.579 1.00 75.62 146 LYS A C 1
ATOM 1174 O O . LYS A 1 146 ? 21.796 -26.116 -5.746 1.00 75.62 146 LYS A O 1
ATOM 1179 N N . ARG A 1 147 ? 20.522 -24.869 -4.376 1.00 71.38 147 ARG A N 1
ATOM 1180 C CA . ARG A 1 147 ? 20.769 -25.654 -3.147 1.00 71.38 147 ARG A CA 1
ATOM 1181 C C . ARG A 1 147 ? 20.227 -27.082 -3.249 1.00 71.38 147 ARG A C 1
ATOM 1183 O O . ARG A 1 147 ? 20.936 -28.019 -2.894 1.00 71.38 147 ARG A O 1
ATOM 1190 N N . ALA A 1 148 ? 19.015 -27.268 -3.768 1.00 69.00 148 ALA A N 1
ATOM 1191 C CA . ALA A 1 148 ? 18.415 -28.587 -3.968 1.00 69.00 148 ALA A CA 1
ATOM 1192 C C . ALA A 1 148 ? 19.216 -29.432 -4.977 1.00 69.00 148 ALA A C 1
ATOM 1194 O O .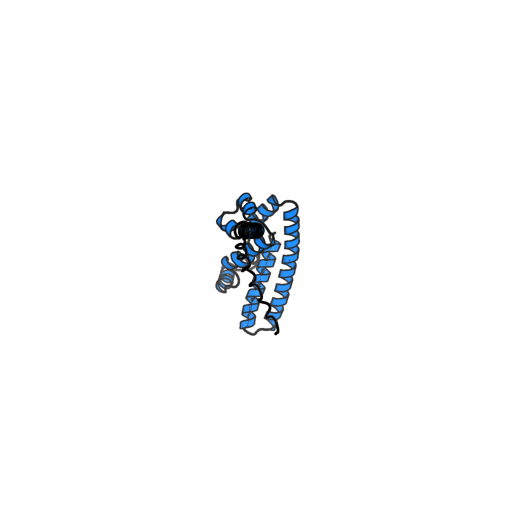 ALA A 1 148 ? 19.467 -30.616 -4.745 1.00 69.00 148 ALA A O 1
ATOM 1195 N N . THR A 1 149 ? 19.687 -28.810 -6.061 1.00 71.25 149 THR A N 1
ATOM 1196 C CA . THR A 1 149 ? 20.544 -29.450 -7.074 1.00 71.25 149 THR A CA 1
ATOM 1197 C C . THR A 1 149 ? 21.912 -29.828 -6.504 1.00 71.25 149 THR A C 1
ATOM 1199 O O . THR A 1 149 ? 22.392 -30.940 -6.731 1.00 71.25 149 THR A O 1
ATOM 1202 N N . PHE A 1 150 ? 22.524 -28.942 -5.714 1.00 7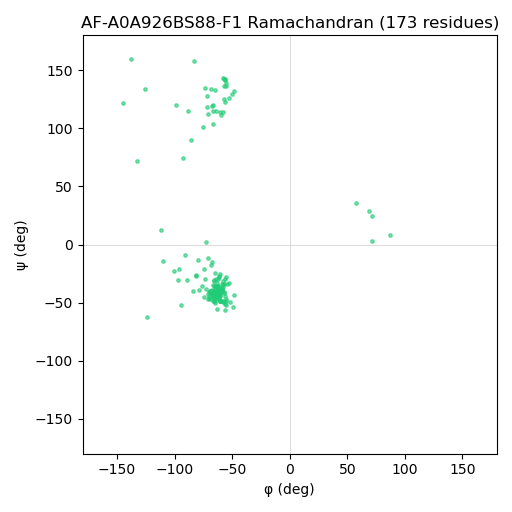1.06 150 PHE A N 1
ATOM 1203 C CA . PHE A 1 150 ? 23.777 -29.216 -5.013 1.00 71.06 150 PHE A CA 1
ATOM 1204 C C . PHE A 1 150 ? 23.634 -30.394 -4.038 1.00 71.06 150 PHE A C 1
ATOM 1206 O O . PHE A 1 150 ? 24.407 -31.347 -4.122 1.00 71.06 150 PHE A O 1
ATOM 1213 N N . ASN A 1 151 ? 22.596 -30.401 -3.194 1.00 63.75 151 ASN A N 1
ATOM 1214 C CA . ASN A 1 151 ? 22.338 -31.509 -2.269 1.00 63.75 151 ASN A CA 1
ATOM 1215 C C . ASN A 1 151 ? 22.139 -32.842 -3.001 1.00 63.75 151 ASN A C 1
ATOM 1217 O O . ASN A 1 151 ? 22.680 -33.854 -2.569 1.00 63.75 151 ASN A O 1
ATOM 1221 N N . ARG A 1 152 ? 21.430 -32.848 -4.137 1.00 61.00 152 ARG A N 1
ATOM 1222 C CA . ARG A 1 152 ? 21.243 -34.051 -4.965 1.00 61.00 152 ARG A CA 1
ATOM 1223 C C . ARG A 1 152 ? 22.544 -34.564 -5.596 1.00 61.00 152 ARG A C 1
ATOM 1225 O O . ARG A 1 152 ? 22.664 -35.760 -5.836 1.00 61.00 152 ARG A O 1
ATOM 1232 N N . THR A 1 153 ? 23.487 -33.674 -5.894 1.00 59.75 153 THR A N 1
ATOM 1233 C CA . THR A 1 153 ? 24.732 -34.010 -6.607 1.00 59.75 153 THR A CA 1
ATOM 1234 C C . THR A 1 153 ? 25.856 -34.420 -5.650 1.00 59.75 153 THR A C 1
ATOM 1236 O O . THR A 1 153 ? 26.695 -35.239 -6.008 1.00 59.75 153 THR A O 1
ATOM 1239 N N . VAL A 1 154 ? 25.871 -33.877 -4.429 1.00 59.00 154 VAL A N 1
ATOM 1240 C CA . VAL A 1 154 ? 26.948 -34.097 -3.447 1.00 59.00 154 VAL A CA 1
ATOM 1241 C C . VAL A 1 154 ? 26.605 -35.194 -2.433 1.00 59.00 154 VAL A C 1
ATOM 1243 O O . VAL A 1 154 ? 27.499 -35.916 -1.996 1.00 59.00 154 VAL A O 1
ATOM 1246 N N . LEU A 1 155 ? 25.326 -35.388 -2.090 1.00 54.16 155 LEU A N 1
ATOM 1247 C CA . LEU A 1 155 ? 24.885 -36.494 -1.234 1.00 54.16 155 LEU A CA 1
ATOM 1248 C C . LEU A 1 155 ? 24.480 -37.696 -2.093 1.00 54.16 155 LEU A C 1
ATOM 1250 O O . LEU A 1 155 ? 23.299 -38.007 -2.244 1.00 54.16 155 LEU A O 1
ATOM 1254 N N . VAL A 1 156 ? 25.468 -38.401 -2.645 1.00 51.78 156 VAL A N 1
ATOM 1255 C CA . VAL A 1 156 ? 25.251 -39.798 -3.039 1.00 51.78 156 VAL A CA 1
ATOM 1256 C C . VAL A 1 156 ? 25.032 -40.572 -1.733 1.00 51.78 156 VAL A C 1
ATOM 1258 O O . VAL A 1 156 ? 25.913 -40.522 -0.869 1.00 51.78 156 VAL A O 1
ATOM 1261 N N . PRO A 1 157 ? 23.883 -41.240 -1.512 1.00 51.03 157 PRO A N 1
ATOM 1262 C CA . PRO A 1 157 ? 23.717 -42.062 -0.321 1.00 51.03 157 PRO A CA 1
ATOM 1263 C C . PRO A 1 157 ? 24.837 -43.104 -0.291 1.00 51.03 157 PRO A C 1
ATOM 1265 O O . PRO A 1 157 ? 25.172 -43.683 -1.328 1.00 51.03 157 PRO A O 1
ATOM 1268 N N . ALA A 1 158 ? 25.440 -43.315 0.882 1.00 60.28 158 ALA A N 1
ATOM 1269 C CA . ALA A 1 158 ? 26.464 -44.336 1.057 1.00 60.28 158 ALA A CA 1
ATOM 1270 C C . ALA A 1 158 ? 25.945 -45.665 0.488 1.00 60.28 158 ALA A C 1
ATOM 1272 O O . ALA A 1 158 ? 24.815 -46.065 0.779 1.00 60.28 158 ALA A O 1
ATOM 1273 N N . PHE A 1 159 ? 26.753 -46.305 -0.363 1.00 57.56 159 PHE A N 1
ATOM 1274 C CA . PHE A 1 159 ? 26.428 -47.596 -0.964 1.00 57.56 159 PHE A CA 1
ATOM 1275 C C . PHE A 1 159 ? 25.948 -48.546 0.147 1.00 57.56 159 PHE A C 1
ATOM 1277 O O . PHE A 1 159 ? 26.592 -48.589 1.203 1.00 57.56 159 PHE A O 1
ATOM 1284 N N . PRO A 1 160 ? 24.825 -49.268 -0.026 1.00 71.06 160 PRO A N 1
ATOM 1285 C CA . PRO A 1 160 ? 24.347 -50.169 1.011 1.00 71.06 160 PRO A CA 1
ATOM 1286 C C . PRO A 1 160 ? 25.454 -51.173 1.367 1.00 71.06 160 PRO A C 1
ATOM 1288 O O . PRO A 1 160 ? 26.187 -51.609 0.470 1.00 71.06 160 PRO A O 1
ATOM 1291 N N . PRO A 1 161 ? 25.611 -51.526 2.658 1.00 68.75 161 PRO A N 1
ATOM 1292 C CA . PRO A 1 161 ? 26.640 -52.466 3.076 1.00 68.75 161 PRO A CA 1
ATOM 1293 C C . PRO A 1 161 ? 26.478 -53.785 2.304 1.00 68.75 161 PRO A C 1
ATOM 1295 O O . PRO A 1 161 ? 25.343 -54.198 2.036 1.00 68.75 161 PRO A O 1
ATOM 1298 N N . PRO A 1 162 ? 27.586 -54.445 1.920 1.00 72.31 162 PRO A N 1
ATOM 1299 C CA . PRO A 1 162 ? 27.525 -55.693 1.174 1.00 72.31 162 PRO A CA 1
ATOM 1300 C C . PRO A 1 162 ? 26.681 -56.716 1.937 1.00 72.31 162 PRO A C 1
ATOM 1302 O O . PRO A 1 162 ? 26.795 -56.844 3.158 1.00 72.31 162 PRO A O 1
ATOM 1305 N N . LEU A 1 163 ? 25.818 -57.425 1.206 1.00 75.44 163 LEU A N 1
ATOM 1306 C CA . LEU A 1 163 ? 24.956 -58.460 1.768 1.00 75.44 163 LEU A CA 1
ATOM 1307 C C . LEU A 1 163 ? 25.809 -59.461 2.555 1.00 75.44 163 LEU A C 1
ATOM 1309 O O . LEU A 1 163 ? 26.781 -60.008 2.030 1.00 75.44 163 LEU A O 1
ATOM 1313 N N . ALA A 1 164 ? 25.444 -59.684 3.819 1.00 72.94 164 ALA A N 1
ATOM 1314 C CA . ALA A 1 164 ? 26.111 -60.665 4.663 1.00 72.94 164 ALA A CA 1
ATOM 1315 C C . ALA A 1 164 ? 26.058 -62.052 3.994 1.00 72.94 164 ALA A C 1
ATOM 1317 O O . ALA A 1 164 ? 25.039 -62.394 3.380 1.00 72.94 164 ALA A O 1
ATOM 1318 N N . PRO A 1 165 ? 27.128 -62.863 4.094 1.00 67.88 165 PRO A N 1
ATOM 1319 C CA . PRO A 1 165 ? 27.154 -64.184 3.486 1.00 67.88 165 PRO A CA 1
ATOM 1320 C C . PRO A 1 165 ? 25.988 -65.019 4.019 1.00 67.88 165 PRO A C 1
ATOM 1322 O O . PRO A 1 165 ? 25.814 -65.174 5.229 1.00 67.88 165 PRO A O 1
ATOM 1325 N N . VAL A 1 166 ? 25.179 -65.550 3.101 1.00 68.75 166 VAL A N 1
ATOM 1326 C CA . VAL A 1 166 ? 24.059 -66.434 3.426 1.00 68.75 166 VAL A CA 1
ATOM 1327 C C . VAL A 1 166 ? 24.616 -67.660 4.148 1.00 68.75 166 VAL A C 1
ATOM 1329 O O . VAL A 1 166 ? 25.331 -68.471 3.555 1.00 68.75 166 VAL A O 1
ATOM 1332 N N . GLY A 1 167 ? 24.313 -67.787 5.441 1.00 59.28 167 GLY A N 1
ATOM 1333 C CA . GLY A 1 167 ? 24.692 -68.951 6.233 1.00 59.28 167 GLY A CA 1
ATOM 1334 C C . GLY A 1 167 ? 24.145 -70.222 5.588 1.00 59.28 167 GLY A C 1
ATOM 1335 O O . GLY A 1 167 ? 22.938 -70.346 5.368 1.00 59.28 167 GLY A O 1
ATOM 1336 N N . ARG A 1 168 ? 25.029 -71.173 5.262 1.00 61.06 168 ARG A N 1
ATOM 1337 C CA . ARG A 1 168 ? 24.620 -72.511 4.819 1.00 61.06 168 ARG A CA 1
ATOM 1338 C C . ARG A 1 168 ? 23.765 -73.138 5.918 1.00 61.06 168 ARG A C 1
ATOM 1340 O O . ARG A 1 168 ? 24.274 -73.444 6.992 1.00 61.06 168 ARG A O 1
ATOM 1347 N N . ARG A 1 169 ? 22.479 -73.364 5.637 1.00 57.53 169 ARG A N 1
ATOM 1348 C CA . ARG A 1 169 ? 21.650 -74.272 6.436 1.00 57.53 169 ARG A CA 1
ATOM 1349 C C . ARG A 1 169 ? 22.273 -75.663 6.360 1.00 57.53 169 ARG A C 1
ATOM 1351 O O . ARG A 1 169 ? 22.312 -76.264 5.288 1.00 57.53 169 ARG A O 1
ATOM 1358 N N . THR A 1 170 ? 22.764 -76.164 7.485 1.00 57.72 170 THR A N 1
ATOM 1359 C CA . THR A 1 170 ? 23.050 -77.584 7.660 1.00 57.72 170 THR A CA 1
ATOM 1360 C C . THR A 1 170 ? 21.716 -78.325 7.640 1.00 57.72 170 THR A C 1
ATOM 1362 O O . THR A 1 170 ? 20.844 -78.099 8.477 1.00 57.72 170 THR A O 1
ATOM 1365 N N . LEU A 1 171 ? 21.520 -79.167 6.627 1.00 54.28 171 LEU A N 1
ATOM 1366 C CA . LEU A 1 171 ? 20.411 -80.111 6.602 1.00 54.28 171 LEU A CA 1
ATOM 1367 C C . LEU A 1 171 ? 20.712 -81.182 7.651 1.00 54.28 171 LEU A C 1
ATOM 1369 O O . LEU A 1 171 ? 21.667 -81.941 7.505 1.00 54.28 171 LEU A O 1
ATOM 1373 N N . ALA A 1 172 ? 19.920 -81.206 8.721 1.00 51.66 172 ALA A N 1
ATOM 1374 C CA . ALA A 1 172 ? 19.895 -82.325 9.646 1.00 51.66 172 ALA A CA 1
ATOM 1375 C C . ALA A 1 172 ? 19.382 -83.556 8.886 1.00 51.66 172 ALA A C 1
ATOM 1377 O O . ALA A 1 172 ? 18.244 -83.580 8.418 1.00 51.66 172 ALA A O 1
ATOM 1378 N N . THR A 1 173 ? 20.241 -84.556 8.723 1.00 49.41 173 THR A N 1
ATOM 1379 C CA . THR A 1 173 ? 19.856 -85.886 8.256 1.00 49.41 173 THR A CA 1
ATOM 1380 C C . THR A 1 173 ? 19.088 -86.583 9.371 1.00 49.41 173 THR A C 1
ATOM 1382 O O . THR A 1 173 ? 19.627 -86.781 10.457 1.00 49.41 173 THR A O 1
ATOM 1385 N N . ALA A 1 174 ? 17.829 -86.921 9.101 1.00 45.03 174 ALA A N 1
ATOM 1386 C CA . ALA A 1 174 ? 17.047 -87.835 9.919 1.00 45.03 174 ALA A CA 1
ATOM 1387 C C . ALA A 1 174 ? 17.616 -89.260 9.791 1.00 45.03 174 ALA A C 1
ATOM 1389 O O . ALA A 1 174 ? 17.893 -89.707 8.674 1.00 45.03 174 ALA A O 1
ATOM 1390 N N . GLY A 1 175 ? 17.777 -89.938 10.927 1.00 41.41 175 GLY A N 1
ATOM 1391 C CA . GLY A 1 175 ? 18.250 -91.316 11.061 1.00 41.41 175 GLY A CA 1
ATOM 1392 C C . GLY A 1 175 ? 18.426 -91.667 12.526 1.00 41.41 175 GLY A C 1
ATOM 1393 O O . GLY A 1 175 ? 19.430 -91.193 13.097 1.00 41.41 175 GLY A O 1
#

Foldseek 3Di:
DLLLLQLQLLLLLLVLVLVVVVVVPPPPSNVVSVVSSVVSVVSNVVVLVVLLVCCVPPVLVSLLVVVVCVVPRDHCCVVVPPPCVVVVCVCVVVVSDDPVCCLPRRLAVSCQVSLPALVSNVVSVNDNVSSVSHPNPVVVVVVVVVVVVVCVVVCPDDDPPPDDPDDDPDPDDDD

Secondary structure (DSSP, 8-state):
-HHHHHHHHHHHHHHHHHHHHHHHT-HHHHHHHHHHHHHHHHHHHHHHHHHHHHHHH-HHHHHHHHHHHHHH---THHHHSTTHHHHHHHHHHTTSS-HHHHIIIIIHHHHHHHT--HHHHHHTT--HHHHTT---HHHHHHHHHHHHHHHHHH-PPPPPPPPPP----------

Sequence (175 aa):
IYTMIQEMATGLNYTNLRRRVETEGDEALARTLRWVSSDESAHYNFFRKGVKAFLQLEPDETIADLKFVFQHFVMPAHALIPDWASRGETIESSGIYTPKVYLSKIYRPVLEDLGVTRQQLKEAGIAGREADYVTDKREAAEIEAKRATFNRTVLVPAFPPPLAPVGRRTLATAG

Mean predicted aligned error: 12.79 Å

pLDDT: mean 78.67, std 14.82, range [41.41, 97.81]

Nearest PDB structures (foldseek):
  2uw1-assembly1_A  TM=7.361E-01  e=2.952E-03  Hedera helix
  4v0j-assembly1_D  TM=7.382E-01  e=4.852E-03  Ricinus communis
  7t63-assembly1_B  TM=6.185E-01  e=4.852E-03  Thunbergia laurifolia
  2uw1-assembly1_B  TM=6.091E-01  e=4.180E-03  Hedera helix
  2j2f-assembly2_C  TM=6.262E-01  e=8.383E-03  Ricinus communis

Solvent-accessible surface area (backbone atoms only — not comparable to full-atom values): 9973 Å² total; per-residue (Å²): 106,64,66,30,54,48,28,48,52,50,20,47,38,32,50,44,49,24,56,53,36,54,76,73,66,43,62,68,61,26,50,52,30,50,52,53,25,50,51,26,50,51,52,20,54,52,42,45,52,52,50,51,52,41,47,72,74,44,44,68,63,46,48,44,50,49,52,52,41,68,77,67,68,71,69,68,59,68,81,72,41,85,65,34,76,68,53,46,52,55,43,40,74,66,63,53,54,42,75,68,50,43,46,69,69,42,54,39,53,50,41,51,70,70,62,60,40,40,63,60,35,45,74,64,66,42,56,65,80,65,26,67,61,39,73,35,64,65,61,52,50,48,54,50,51,50,49,53,51,47,50,64,71,71,58,66,74,77,76,77,77,78,81,74,82,79,76,80,80,79,78,81,77,88,130

Radius of gyration: 28.58 Å; Cα contacts (8 Å, |Δi|>4): 119; chains: 1; bounding box: 48×114×45 Å

=== Feature glossary ===
The record interleaves many kinds of information about one protein. Here is each kind framed as the question it answers.

Q: What known structures does this most resemble?
A: Structural nearest neighbors (via Foldseek easy-search vs the PDB). Reported per hit: target PDB id, E-value, and alignment TM-score. A TM-score above ~0.5 is the conventional threshold for 'same fold'.

Q: Where is each backbone atom in 3D?
A: The mmCIF table is the protein's shape written out atom by atom. For each backbone N, Cα, C, and carbonyl O, it records an (x, y, z) coordinate triple in Å plus the residue type, chain letter, and residue number.

Q: What are the backbone torsion angles?
A: The φ/ψ torsion pair specifies the backbone conformation at each residue. φ rotates about the N–Cα bond, ψ about the Cα–C bond. Steric clashes forbid most of the (φ, ψ) plane — the allowed regions (α-helix basin, β-sheet basin, left-handed helix) are the Ramachandran-allowed regions.

Q: Which residues are buried vs exposed?
A: Solvent-accessible surface area (SASA) is the area in Å² traced out by the centre of a 1.4 Å probe sphere (a water molecule) rolled over the protein's van der Waals surface (Shrake–Rupley / Lee–Richards construction). Buried residues have near-zero SASA; fully exposed residues can exceed 200 Å². The total SASA scales roughly with the number of surface residues.

Q: How confident is the AlphaFold model at each residue?
A: pLDDT is the predicted lDDT-Cα score: AlphaFold's confidence that the local environment of each residue (all inter-atomic distances within 15 Å) is correctly placed. It is a per-residue number between 0 and 100, with higher meaning more reliable.

Q: What does the local fold look like, residue by residue?
A: 3Di is Foldseek's structural alphabet. Each residue is assigned one of twenty discrete states based on how its Cα sits relative to its spatial (not sequential) neighbors. Aligning 3Di strings finds structural homologs roughly as well as full 3D superposition, but orders of magnitude faster.

Q: How big and how compact is the whole molecule?
A: Radius of gyration (Rg) is the root-mean-square distance of Cα atoms from their centroid — a single number for overall size and compactness. A globular domain of N residues has Rg ≈ 2.2·N^0.38 Å; an extended or disordered chain has a much larger Rg. The Cα contact count is the number of residue pairs whose Cα atoms are within 8 Å and are more than four positions apart in sequence — a standard proxy for tertiary packing density. The bounding box is the smallest axis-aligned box enclosing all Cα atoms.

Q: Which residues are in helices, strands, or loops?
A: DSSP 8-state secondary structure assigns each residue one of H (α-helix), G (3₁₀-helix), I (π-helix), E (extended β-strand), B (isolated β-bridge), T (hydrogen-bonded turn), S (bend), or '-' (coil). The assignment is computed from backbone hydrogen-bond geometry via the Kabsch–Sander algorithm.

Q: How mobile is each atom in the crystal?
A: Crystallographic B-factors measure how much each atom's electron density is smeared out, in Å². They rise in mobile loops and surface residues and fall in the buried interior. In AlphaFold models this column is repurposed to hold pLDDT instead.

Q: What if only a Cα trace is available?
A: P-SEA three-state annotation labels each residue as helix, strand, or coil based purely on the geometry of the Cα trace. It serves as a fallback when the full backbone (and thus DSSP) is unavailable.

Q: What family and function is it annotated with?
A: Database cross-references. InterPro integrates a dozen domain/family signature databases into unified entries with residue-range hits. GO terms attach function/process/location labels with evidence codes. CATH codes position the fold in a four-level structural taxonomy. Organism is the NCBI-taxonomy species name.

Q: Are the domains correctly placed relative to each other?
A: Predicted Aligned Error (PAE) is an AlphaFold confidence matrix: entry (i, j) is the expected error in the position of residue j, in ångströms, when the prediction is superimposed on the true structure at residue i. Low PAE within a block of residues means that block is internally rigid and well-predicted; high PAE between two blocks means their relative placement is uncertain even if each block individually is confident.

Q: What do the diagnostic plots show?
A: Three diagnostic plots accompany the record. The Cα contact map visualizes the tertiary structure as a 2D adjacency matrix (8 Å cutoff, sequence-local contacts suppressed). The Ramachandran plot shows the distribution of backbone (φ, ψ) torsions, with points in the α and β basins reflecting secondary structure content. The PAE plot shows AlphaFold's inter-residue confidence as a color matrix.

Q: What is the amino-acid chain?
A: Primary structure: the covalent order of the twenty standard amino acids along the backbone. Two proteins with the same sequence will (almost always) fold to the same structure; two with 30% identity often share a fold but not the details.

Q: What do the rendered images show?
A: The six renders are orthographic views along the three Cartesian axes in both directions. Representation (cartoon, sticks, or surface) and color scheme (sequence-rainbow or by-chain) vary across proteins so the training set covers all the common visualization conventions.